Protein AF-C4GLJ8-F1 (afdb_monomer)

Solvent-accessible surface area (backbone atoms only — not comparable to full-atom values): 19198 Å² total; per-residue (Å²): 137,88,79,90,82,88,79,87,79,81,88,75,89,76,79,87,80,81,82,81,88,74,88,75,84,81,74,79,80,66,73,73,45,78,33,64,40,59,70,64,46,62,74,50,49,87,81,47,62,47,75,21,32,31,28,35,35,43,72,40,54,58,43,43,68,58,65,45,60,76,32,55,53,44,58,70,36,89,82,31,46,39,35,42,34,52,68,87,53,82,83,54,90,70,42,37,84,75,48,36,42,42,49,54,49,58,57,53,69,78,46,64,98,81,62,51,72,65,55,48,40,54,54,47,34,70,28,63,26,43,59,77,56,76,88,69,79,94,63,75,73,70,74,90,62,89,80,90,60,93,47,70,66,58,41,52,56,48,48,53,48,28,51,26,38,50,50,76,67,52,88,62,63,18,41,20,57,46,50,50,52,43,26,24,59,73,62,70,44,75,65,52,69,61,58,47,47,43,29,52,60,38,38,69,39,80,63,74,44,34,39,44,51,48,90,68,36,33,42,32,63,74,76,41,64,67,54,59,65,61,38,69,81,42,56,72,67,54,29,51,51,52,52,57,52,40,74,44,25,28,27,43,25,36,48,82,79,74,76,29,33,34,25,32,32,73,87,73,36,26,25,29,40,37,37,82,88,54,97,68,38,75,41,83,72,33,78,32,53,57,65,47,50,54,51,41,37,44,47,21,29,20,55,45,76,49,75,50,69,68,38,50,52,51,38,50,53,51,46,30,74,72,68,32,60,73,48,46,46,72,71,78,108

Mean predicted aligned error: 9.74 Å

pLDDT: mean 84.51, std 17.92, range [25.41, 98.0]

Structure (mmCIF, N/CA/C/O backbone):
data_AF-C4GLJ8-F1
#
_entry.id   AF-C4GLJ8-F1
#
loop_
_atom_site.group_PDB
_atom_site.id
_atom_site.type_symbol
_atom_site.label_atom_id
_atom_site.label_alt_id
_atom_site.label_comp_id
_atom_site.label_asym_id
_atom_site.label_entity_id
_atom_site.label_seq_id
_atom_site.pdbx_PDB_ins_code
_atom_site.Cartn_x
_atom_site.Cartn_y
_atom_site.Cartn_z
_atom_site.occupancy
_atom_site.B_iso_or_equiv
_atom_site.auth_seq_id
_atom_site.auth_comp_id
_atom_site.auth_asym_id
_atom_site.auth_atom_id
_atom_site.pdbx_PDB_model_num
ATOM 1 N N . MET A 1 1 ? 12.400 17.667 29.725 1.00 38.72 1 MET A N 1
ATOM 2 C CA . MET A 1 1 ? 13.511 16.751 30.096 1.00 38.72 1 MET A CA 1
ATOM 3 C C . MET A 1 1 ? 13.683 16.747 31.614 1.00 38.72 1 MET A C 1
ATOM 5 O O . MET A 1 1 ? 13.700 17.834 32.184 1.00 38.72 1 MET A O 1
ATOM 9 N N . PRO A 1 2 ? 13.726 15.569 32.271 1.00 33.22 2 PRO A N 1
ATOM 10 C CA . PRO A 1 2 ? 14.933 14.737 32.242 1.00 33.22 2 PRO A CA 1
ATOM 11 C C . PRO A 1 2 ? 14.714 13.237 31.941 1.00 33.22 2 PRO A C 1
ATOM 13 O O . PRO A 1 2 ? 13.816 12.599 32.475 1.00 33.22 2 PRO A O 1
ATOM 16 N N . ASN A 1 3 ? 15.622 12.722 31.105 1.00 25.41 3 ASN A N 1
ATOM 17 C CA . ASN A 1 3 ? 16.278 11.407 31.066 1.00 25.41 3 ASN A CA 1
ATOM 18 C C . ASN A 1 3 ? 15.516 10.111 31.408 1.00 25.41 3 ASN A C 1
ATOM 20 O O . ASN A 1 3 ? 15.379 9.713 32.564 1.00 25.41 3 ASN A O 1
ATOM 24 N N . LEU A 1 4 ? 15.257 9.356 30.335 1.00 31.92 4 LEU A N 1
ATOM 25 C CA . LEU A 1 4 ? 15.312 7.894 30.255 1.00 31.92 4 LEU A CA 1
ATOM 26 C C . LEU A 1 4 ? 16.648 7.339 30.779 1.00 31.92 4 LEU A C 1
ATOM 28 O O . LEU A 1 4 ? 17.704 7.824 30.383 1.00 31.92 4 LEU A O 1
ATOM 32 N N . LEU A 1 5 ? 16.594 6.264 31.576 1.00 28.92 5 LEU A N 1
ATOM 33 C CA . LEU A 1 5 ? 17.435 5.063 31.423 1.00 28.92 5 LEU A CA 1
ATOM 34 C C . LEU A 1 5 ? 17.101 4.014 32.497 1.00 28.92 5 LEU A C 1
ATOM 36 O O . LEU A 1 5 ? 17.251 4.251 33.692 1.00 28.92 5 LEU A O 1
ATOM 40 N N . GLY A 1 6 ? 16.764 2.804 32.042 1.00 27.12 6 GLY A N 1
ATOM 41 C CA . GLY A 1 6 ? 17.113 1.582 32.768 1.00 27.12 6 GLY A CA 1
ATOM 42 C C . GLY A 1 6 ? 15.965 0.761 33.352 1.00 27.12 6 GLY A C 1
ATOM 43 O O . GLY A 1 6 ? 15.847 0.649 34.568 1.00 27.12 6 GLY A O 1
ATOM 44 N N . LYS A 1 7 ? 15.224 0.034 32.508 1.00 29.28 7 LYS A N 1
ATOM 45 C CA . LYS A 1 7 ? 14.636 -1.253 32.917 1.00 29.28 7 LYS A CA 1
ATOM 46 C C . LYS A 1 7 ? 14.968 -2.335 31.892 1.00 29.28 7 LYS A C 1
ATOM 48 O O . LYS A 1 7 ? 14.392 -2.407 30.816 1.00 29.28 7 LYS A O 1
ATOM 53 N N . LYS A 1 8 ? 15.945 -3.168 32.258 1.00 26.98 8 LYS A N 1
ATOM 54 C CA . LYS A 1 8 ? 16.254 -4.446 31.611 1.00 26.98 8 LYS A CA 1
ATOM 55 C C . LYS A 1 8 ? 15.132 -5.432 31.942 1.00 26.98 8 LYS A C 1
ATOM 57 O O . LYS A 1 8 ? 15.006 -5.811 33.104 1.00 26.98 8 LYS A O 1
ATOM 62 N N . PHE A 1 9 ? 14.379 -5.888 30.947 1.00 27.47 9 PHE A N 1
ATOM 63 C CA . PHE A 1 9 ? 13.511 -7.057 31.093 1.00 27.47 9 PHE A CA 1
ATOM 64 C C . PHE A 1 9 ? 14.258 -8.317 30.640 1.00 27.47 9 PHE A C 1
ATOM 66 O O . PHE A 1 9 ? 14.887 -8.353 29.585 1.00 27.47 9 PHE A O 1
ATOM 73 N N . HIS A 1 10 ? 14.267 -9.324 31.513 1.00 26.50 10 HIS A N 1
ATOM 74 C CA . HIS A 1 10 ? 14.877 -10.632 31.293 1.00 26.50 10 HIS A CA 1
ATOM 75 C C . HIS A 1 10 ? 14.038 -11.453 30.306 1.00 26.50 10 HIS A C 1
ATOM 77 O O . HIS A 1 10 ? 12.870 -11.724 30.575 1.00 26.50 10 HIS A O 1
ATOM 83 N N . LEU A 1 11 ? 14.653 -11.912 29.211 1.00 26.61 11 LEU A N 1
ATOM 84 C CA . LEU A 1 11 ? 14.091 -12.956 28.353 1.00 26.61 11 LEU A CA 1
ATOM 85 C C . LEU A 1 11 ? 14.106 -14.301 29.096 1.00 26.61 11 LEU A C 1
ATOM 87 O O . LEU A 1 11 ? 15.131 -14.979 29.179 1.00 26.61 11 LEU A O 1
ATOM 91 N N . GLY A 1 12 ? 12.950 -14.681 29.637 1.00 26.39 12 GLY A N 1
ATOM 92 C CA . GLY A 1 12 ? 12.662 -16.041 30.074 1.00 26.39 12 GLY A CA 1
ATOM 93 C C . GLY A 1 12 ? 12.299 -16.919 28.876 1.00 26.39 12 GLY A C 1
ATOM 94 O O . GLY A 1 12 ? 11.355 -16.639 28.149 1.00 26.39 12 GLY A O 1
ATOM 95 N N . SER A 1 13 ? 13.069 -17.987 28.680 1.00 28.97 13 SER A N 1
ATOM 96 C CA . SER A 1 13 ? 12.888 -19.032 27.667 1.00 28.97 13 SER A CA 1
ATOM 97 C C . SER A 1 13 ? 11.498 -19.691 27.741 1.00 28.97 13 SER A C 1
ATOM 99 O O . SER A 1 13 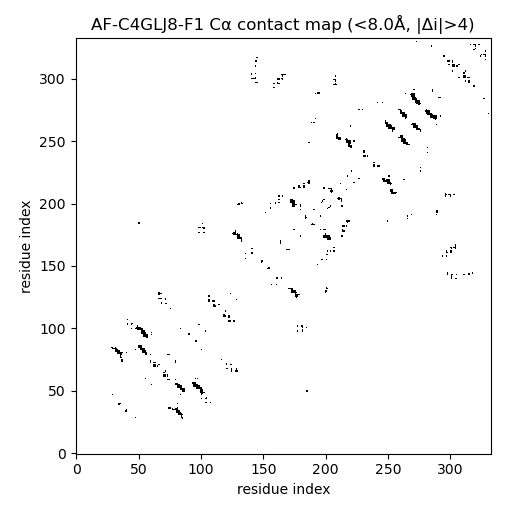? 11.269 -20.552 28.594 1.00 28.97 13 SER A O 1
ATOM 101 N N . LEU A 1 14 ? 10.611 -19.378 26.794 1.00 28.08 14 LEU A N 1
ATOM 102 C CA . LEU A 1 14 ? 9.397 -20.150 26.515 1.00 28.08 14 LEU A CA 1
ATOM 103 C C . LEU A 1 14 ? 9.670 -21.143 25.375 1.00 28.08 14 LEU A C 1
ATOM 105 O O . LEU A 1 14 ? 10.064 -20.773 24.271 1.00 28.08 14 LEU A O 1
ATOM 109 N N . LYS A 1 15 ? 9.508 -22.434 25.681 1.00 28.88 15 LYS A N 1
ATOM 110 C CA . LYS A 1 15 ? 9.601 -23.545 24.722 1.00 28.88 15 LYS A CA 1
ATOM 111 C C . LYS A 1 15 ? 8.468 -23.442 23.686 1.00 28.88 15 LYS A C 1
ATOM 113 O O . LYS A 1 15 ? 7.349 -23.128 24.084 1.00 28.88 15 LYS A O 1
ATOM 118 N N . PRO A 1 16 ? 8.697 -23.787 22.408 1.00 29.28 16 PRO A N 1
ATOM 119 C CA . PRO A 1 16 ? 7.632 -23.779 21.414 1.00 29.28 16 PRO A CA 1
ATOM 120 C C . PRO A 1 16 ? 6.664 -24.948 21.648 1.00 29.28 16 PRO A C 1
ATOM 122 O O . PRO A 1 16 ? 7.062 -26.116 21.653 1.00 29.28 16 PRO A O 1
ATOM 125 N N . ALA A 1 17 ? 5.389 -24.618 21.850 1.00 27.88 17 ALA A N 1
ATOM 126 C CA . ALA A 1 17 ? 4.283 -25.563 21.825 1.00 27.88 17 ALA A CA 1
ATOM 127 C C . ALA A 1 17 ? 3.978 -25.950 20.369 1.00 27.88 17 ALA A C 1
ATOM 129 O O . ALA A 1 17 ? 3.850 -25.099 19.493 1.00 27.88 17 ALA A O 1
ATOM 130 N N . ILE A 1 18 ? 3.895 -27.253 20.112 1.00 30.84 18 ILE A N 1
ATOM 131 C CA . ILE A 1 18 ? 3.553 -27.836 18.811 1.00 30.84 18 ILE A CA 1
ATOM 132 C C . ILE A 1 18 ? 2.039 -27.665 18.598 1.00 30.84 18 ILE A C 1
ATOM 134 O O . ILE A 1 18 ? 1.283 -28.179 19.428 1.00 30.84 18 ILE A O 1
ATOM 138 N N . PRO A 1 19 ? 1.553 -27.025 17.516 1.00 32.34 19 PRO A N 1
ATOM 139 C CA . PRO A 1 19 ? 0.126 -27.003 17.242 1.00 32.34 19 PRO A CA 1
ATOM 140 C C . PRO A 1 19 ? -0.325 -28.336 16.641 1.00 32.34 19 PRO A C 1
ATOM 142 O O . PRO A 1 19 ? 0.238 -28.849 15.670 1.00 32.34 19 PRO A O 1
ATOM 145 N N . PHE A 1 20 ? -1.371 -28.888 17.250 1.00 27.69 20 PHE A N 1
ATOM 146 C CA . PHE A 1 20 ? -2.118 -30.045 16.785 1.00 27.69 20 PHE A CA 1
ATOM 147 C C . PHE A 1 20 ? -2.712 -29.802 15.388 1.00 27.69 20 PHE A C 1
ATOM 149 O O . PHE A 1 20 ? -3.351 -28.790 15.116 1.00 27.69 20 PHE A O 1
ATOM 156 N N . SER A 1 21 ? -2.517 -30.786 14.510 1.00 34.06 21 SER A N 1
ATOM 157 C CA . SER A 1 21 ? -3.052 -30.857 13.150 1.00 34.06 21 SER A CA 1
ATOM 158 C C . SER A 1 21 ? -4.579 -31.024 13.156 1.00 34.06 21 SER A C 1
ATOM 160 O O . SER A 1 21 ? -5.080 -32.146 13.253 1.00 34.06 21 SER A O 1
ATOM 162 N N . GLY A 1 22 ? -5.318 -29.926 12.992 1.00 28.38 22 GLY A N 1
ATOM 163 C CA . GLY A 1 22 ? -6.726 -29.944 12.591 1.00 28.38 22 GLY A CA 1
ATOM 164 C C . GLY A 1 22 ? -6.867 -30.075 11.070 1.00 28.38 22 GLY A C 1
ATOM 165 O O . GLY A 1 22 ? -6.323 -29.273 10.314 1.00 28.38 22 GLY A O 1
ATOM 166 N N . CYS A 1 23 ? -7.578 -31.109 10.618 1.00 30.94 23 CYS A N 1
ATOM 167 C CA . CYS A 1 23 ? -7.850 -31.412 9.212 1.00 30.94 23 CYS A CA 1
ATOM 168 C C . CYS A 1 23 ? -8.458 -30.220 8.447 1.00 30.94 23 CYS A C 1
ATOM 170 O O . CYS A 1 23 ? -9.609 -29.857 8.680 1.00 30.94 23 CYS A O 1
ATOM 172 N N . ARG A 1 24 ? -7.722 -29.674 7.467 1.00 33.06 24 ARG A N 1
ATOM 173 C CA . ARG A 1 24 ? -8.277 -28.805 6.413 1.00 33.06 24 ARG A CA 1
ATOM 174 C C . ARG A 1 24 ? -8.830 -29.657 5.254 1.00 33.06 24 ARG A C 1
ATOM 176 O O . ARG A 1 24 ? -8.195 -30.649 4.885 1.00 33.06 24 ARG A O 1
ATOM 183 N N . PRO A 1 25 ? -9.973 -29.295 4.646 1.00 37.59 25 PRO A N 1
ATOM 184 C CA . PRO A 1 25 ? -10.539 -30.037 3.526 1.00 37.59 25 PRO A CA 1
ATOM 185 C C . PRO A 1 25 ? -9.722 -29.824 2.240 1.00 37.59 25 PRO A C 1
ATOM 187 O O . PRO A 1 25 ? -9.508 -28.698 1.811 1.00 37.59 25 PRO A O 1
ATOM 190 N N . ASN A 1 26 ? -9.266 -30.934 1.644 1.00 36.56 26 ASN A N 1
ATOM 191 C CA . ASN A 1 26 ? -8.776 -31.115 0.267 1.00 36.56 26 ASN A CA 1
ATOM 192 C C . ASN A 1 26 ? -8.195 -29.881 -0.462 1.00 36.56 26 ASN A C 1
ATOM 194 O O . ASN A 1 26 ? -8.737 -29.424 -1.469 1.00 36.56 26 ASN A O 1
ATOM 198 N N . LEU A 1 27 ? -7.003 -29.440 -0.047 1.00 42.72 27 LEU A N 1
ATOM 199 C CA . LEU A 1 27 ? -6.082 -28.737 -0.944 1.00 42.72 27 LEU A CA 1
ATOM 200 C C . LEU A 1 27 ? -5.691 -29.701 -2.071 1.00 42.72 27 LEU A C 1
ATOM 202 O O . LEU A 1 27 ? -5.068 -30.741 -1.828 1.00 42.72 27 LEU A O 1
ATOM 206 N N . ARG A 1 28 ? -6.040 -29.371 -3.320 1.00 46.50 28 ARG A N 1
ATOM 207 C CA . ARG A 1 28 ? -5.382 -29.977 -4.483 1.00 46.50 28 ARG A CA 1
ATOM 208 C C . ARG A 1 28 ? -3.884 -29.732 -4.306 1.00 46.50 28 ARG A C 1
ATOM 210 O O . ARG A 1 28 ? -3.427 -28.608 -4.464 1.00 46.50 28 ARG A O 1
ATOM 217 N N . LYS A 1 29 ? -3.121 -30.771 -3.950 1.00 49.25 29 LYS A N 1
ATOM 218 C CA . LYS A 1 29 ? -1.656 -30.722 -3.947 1.00 49.25 29 LYS A CA 1
ATOM 219 C C . LYS A 1 29 ? -1.200 -30.504 -5.387 1.00 49.25 29 LYS A C 1
ATOM 221 O O . LYS A 1 29 ? -1.010 -31.468 -6.126 1.00 49.25 29 LYS A O 1
ATOM 226 N N . THR A 1 30 ? -1.057 -29.251 -5.802 1.00 55.47 30 THR A N 1
ATOM 227 C CA . THR A 1 30 ? -0.370 -28.917 -7.046 1.00 55.47 30 THR A CA 1
ATOM 228 C C . THR A 1 30 ? 1.064 -29.401 -6.880 1.00 55.47 30 THR A C 1
ATOM 230 O O . THR A 1 30 ? 1.810 -28.905 -6.036 1.00 55.47 30 THR A O 1
ATOM 233 N N . ALA A 1 31 ? 1.422 -30.462 -7.604 1.00 68.62 31 ALA A N 1
ATOM 234 C CA . ALA A 1 31 ? 2.760 -31.025 -7.539 1.00 68.62 31 ALA A CA 1
ATOM 235 C C . ALA A 1 31 ? 3.774 -29.953 -7.955 1.00 68.62 31 ALA A C 1
ATOM 237 O O . ALA A 1 31 ? 3.602 -29.299 -8.982 1.00 68.62 31 ALA A O 1
ATOM 238 N N . MET A 1 32 ? 4.827 -29.792 -7.157 1.00 83.31 32 MET A N 1
ATOM 239 C CA . MET A 1 32 ? 5.941 -28.903 -7.469 1.00 83.31 32 MET A CA 1
ATOM 240 C C . MET A 1 32 ? 6.532 -29.278 -8.835 1.00 83.31 32 MET A C 1
ATOM 242 O O . MET A 1 32 ? 6.909 -30.434 -9.048 1.00 83.31 32 MET A O 1
ATOM 246 N N . LYS A 1 33 ? 6.639 -28.308 -9.747 1.00 91.38 33 LYS A N 1
ATOM 247 C CA . LYS A 1 33 ? 7.231 -28.507 -11.080 1.00 91.38 33 LYS A CA 1
ATOM 248 C C . LYS A 1 33 ? 8.453 -27.604 -11.262 1.00 91.38 33 LYS A C 1
ATOM 250 O O . LYS A 1 33 ? 8.496 -26.489 -10.745 1.00 91.38 33 LYS A O 1
ATOM 255 N N . THR A 1 34 ? 9.447 -28.084 -12.009 1.00 93.50 34 THR A N 1
ATOM 256 C CA . THR A 1 34 ? 10.700 -27.360 -12.277 1.00 93.50 34 THR A CA 1
ATOM 257 C C . THR A 1 34 ? 10.882 -27.119 -13.769 1.00 93.50 34 THR A C 1
ATOM 259 O O . THR A 1 34 ? 10.698 -28.027 -14.578 1.00 93.50 34 THR A O 1
ATOM 262 N N . TYR A 1 35 ? 11.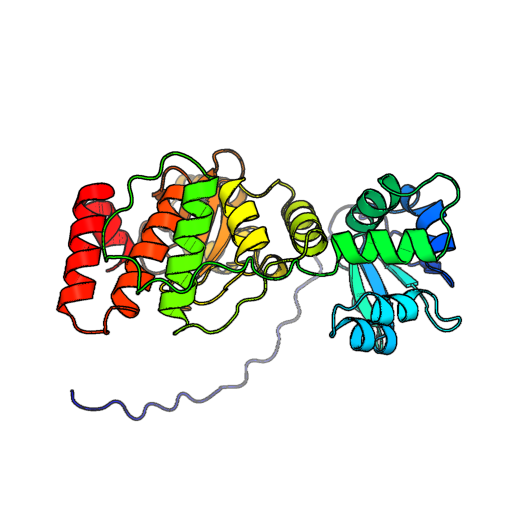322 -25.913 -14.125 1.00 94.81 35 TYR A N 1
ATOM 263 C CA . TYR A 1 35 ? 11.495 -25.463 -15.503 1.00 94.81 35 TYR A CA 1
ATOM 264 C C . TYR A 1 35 ? 12.910 -24.953 -15.739 1.00 94.81 35 TYR A C 1
ATOM 266 O O . TYR A 1 35 ? 13.504 -24.288 -14.891 1.00 94.81 35 TYR A O 1
ATOM 274 N N . ARG A 1 36 ? 13.467 -25.280 -16.909 1.00 91.12 36 ARG A N 1
ATOM 275 C CA . ARG A 1 36 ? 14.853 -24.937 -17.269 1.00 91.12 36 ARG A CA 1
ATOM 276 C C . ARG A 1 36 ? 15.007 -23.578 -17.947 1.00 91.12 36 ARG A C 1
ATOM 278 O O . ARG A 1 36 ? 16.132 -23.122 -18.093 1.00 91.12 36 ARG A O 1
ATOM 285 N N . GLN A 1 37 ? 13.909 -22.983 -18.404 1.00 91.00 37 GLN A N 1
ATOM 286 C CA . GLN A 1 37 ? 13.889 -21.712 -19.124 1.00 91.00 37 GLN A CA 1
ATOM 287 C C . GLN A 1 37 ? 12.609 -20.954 -18.781 1.00 91.00 37 GLN A C 1
ATOM 289 O O . GLN A 1 37 ? 11.548 -21.573 -18.648 1.00 91.00 37 GLN A O 1
ATOM 294 N N . LEU A 1 38 ? 12.704 -19.624 -18.708 1.00 91.75 38 LEU A N 1
ATOM 295 C CA . LEU A 1 38 ? 11.549 -18.761 -18.470 1.00 91.75 38 LEU A CA 1
ATOM 296 C C . LEU A 1 38 ? 10.496 -18.916 -19.571 1.00 91.75 38 LEU A C 1
ATOM 298 O O . LEU A 1 38 ? 9.312 -18.994 -19.279 1.00 91.75 38 LEU A O 1
ATOM 302 N N . THR A 1 39 ? 10.920 -19.033 -20.830 1.00 91.25 39 THR A N 1
ATOM 303 C CA . THR A 1 39 ? 10.020 -19.199 -21.983 1.00 91.25 39 THR A CA 1
ATOM 304 C C . THR A 1 39 ? 9.223 -20.502 -21.927 1.00 91.25 39 THR A C 1
ATOM 306 O O . THR A 1 39 ? 8.037 -20.511 -22.252 1.00 91.25 39 THR A O 1
ATOM 309 N N . VAL A 1 40 ? 9.846 -21.590 -21.462 1.00 92.06 40 VAL A N 1
ATOM 310 C CA . VAL A 1 40 ? 9.177 -22.884 -21.265 1.00 92.06 40 VAL A CA 1
ATOM 311 C C . VAL A 1 40 ? 8.148 -22.788 -20.142 1.00 92.06 40 VAL A C 1
ATOM 313 O O . VAL A 1 40 ? 7.022 -23.237 -20.323 1.00 92.06 40 VAL A O 1
ATOM 316 N N . LEU A 1 41 ? 8.504 -22.169 -19.009 1.00 94.69 41 LEU A N 1
ATOM 317 C CA . LEU A 1 41 ? 7.546 -21.891 -17.935 1.00 94.69 41 LEU A CA 1
ATOM 318 C C . LEU A 1 41 ? 6.391 -21.011 -18.443 1.00 94.69 41 LEU A C 1
ATOM 320 O O . LEU A 1 41 ? 5.229 -21.321 -18.205 1.00 94.69 41 LEU A O 1
ATOM 324 N N . ALA A 1 42 ? 6.694 -19.951 -19.189 1.00 92.69 42 ALA A N 1
ATOM 325 C CA . ALA A 1 42 ? 5.704 -19.009 -19.696 1.00 92.69 42 ALA A CA 1
ATOM 326 C C . ALA A 1 42 ? 4.662 -19.659 -20.622 1.00 92.69 42 ALA A C 1
ATOM 328 O O . ALA A 1 42 ? 3.500 -19.255 -20.617 1.00 92.69 42 ALA A O 1
ATOM 329 N N . ALA A 1 43 ? 5.053 -20.670 -21.404 1.00 91.31 43 ALA A N 1
ATOM 330 C CA . ALA A 1 43 ? 4.163 -21.368 -22.335 1.00 91.31 43 ALA A CA 1
ATOM 331 C C . ALA A 1 43 ? 3.063 -22.192 -21.640 1.00 91.31 43 ALA A C 1
ATOM 333 O O . ALA A 1 43 ? 2.016 -22.452 -22.230 1.00 91.31 43 ALA A O 1
ATOM 334 N N . ILE A 1 44 ? 3.281 -22.581 -20.385 1.00 94.00 44 ILE A N 1
ATOM 335 C CA . ILE A 1 44 ? 2.407 -23.499 -19.643 1.00 94.00 44 ILE A CA 1
ATOM 336 C C . ILE A 1 44 ? 1.882 -22.887 -18.334 1.00 94.00 44 ILE A C 1
ATOM 338 O O . ILE A 1 44 ? 1.422 -23.604 -17.450 1.00 94.00 44 ILE A O 1
ATOM 342 N N . LEU A 1 45 ? 1.935 -21.557 -18.184 1.00 92.88 45 LEU A N 1
ATOM 343 C CA . LEU A 1 45 ? 1.435 -20.875 -16.981 1.00 92.88 45 LEU A CA 1
ATOM 344 C C . LEU A 1 45 ? -0.041 -21.163 -16.701 1.00 92.88 45 LEU A C 1
ATOM 346 O O . LEU A 1 45 ? -0.451 -21.142 -15.549 1.00 92.88 45 LEU A O 1
ATOM 350 N N . HIS A 1 46 ? -0.834 -21.423 -17.740 1.00 91.81 46 HIS A N 1
ATOM 351 C CA . HIS A 1 46 ? -2.256 -21.751 -17.627 1.00 91.81 46 HIS A CA 1
ATOM 352 C C . HIS A 1 46 ? -2.517 -23.108 -16.946 1.00 91.81 46 HIS A C 1
ATOM 354 O O . HIS A 1 46 ? -3.638 -23.368 -16.522 1.00 91.81 46 HIS A O 1
ATOM 360 N N . GLU A 1 47 ? -1.503 -23.974 -16.827 1.00 93.50 47 GLU A N 1
ATOM 361 C CA . GLU A 1 47 ? -1.605 -25.243 -16.094 1.00 93.50 47 GLU A CA 1
ATOM 362 C C . GLU A 1 47 ? -1.456 -25.078 -14.573 1.00 93.50 47 GLU A C 1
ATOM 364 O O . GLU A 1 47 ? -1.639 -26.047 -13.832 1.00 93.50 47 GLU A O 1
ATOM 369 N N . HIS A 1 48 ? -1.077 -23.886 -14.105 1.00 93.25 48 HIS A N 1
ATOM 370 C CA . HIS A 1 48 ? -0.808 -23.607 -12.698 1.00 93.25 48 HIS A CA 1
ATOM 371 C C . HIS A 1 48 ? -1.857 -22.663 -12.103 1.00 93.25 48 HIS A C 1
ATOM 373 O O . HIS A 1 48 ? -2.300 -21.738 -12.788 1.00 93.25 48 HIS A O 1
ATOM 379 N N . PRO A 1 49 ? -2.238 -22.851 -10.825 1.00 91.75 49 PRO A N 1
ATOM 380 C CA . PRO A 1 49 ? -3.036 -21.869 -10.096 1.00 91.75 49 PRO A CA 1
ATOM 381 C C . PRO A 1 49 ? -2.356 -20.495 -10.085 1.00 91.75 49 PRO A C 1
ATOM 383 O O . PRO A 1 49 ? -1.139 -20.409 -9.919 1.00 91.75 49 PRO A O 1
ATOM 386 N N . ALA A 1 50 ? -3.131 -19.421 -10.253 1.00 88.75 50 ALA A N 1
ATOM 387 C CA . ALA A 1 50 ? -2.587 -18.066 -10.350 1.00 88.75 50 ALA A CA 1
ATOM 388 C C . ALA A 1 50 ? -1.843 -17.637 -9.072 1.00 88.75 50 ALA A C 1
ATOM 390 O O . ALA A 1 50 ? -0.837 -16.935 -9.155 1.00 88.75 50 ALA A O 1
ATOM 391 N N . ASP A 1 51 ? -2.317 -18.086 -7.911 1.00 86.94 51 ASP A N 1
ATOM 392 C CA . ASP A 1 51 ? -1.760 -17.861 -6.573 1.00 86.94 51 ASP A CA 1
ATOM 393 C C . ASP A 1 51 ? -0.506 -18.700 -6.268 1.00 86.94 51 ASP A C 1
ATOM 395 O O . ASP A 1 51 ? 0.126 -18.512 -5.233 1.00 86.94 51 ASP A O 1
ATOM 399 N N . SER A 1 52 ? -0.101 -19.609 -7.162 1.00 91.38 52 SER A N 1
ATOM 400 C CA . SER A 1 52 ? 1.171 -20.322 -7.010 1.00 91.38 52 SER A CA 1
ATOM 401 C C . SER A 1 52 ? 2.355 -19.363 -7.127 1.00 91.38 52 SER A C 1
ATOM 403 O O . SER A 1 52 ? 2.338 -18.416 -7.915 1.00 91.38 52 SER A O 1
ATOM 405 N N . VAL A 1 53 ? 3.418 -19.642 -6.376 1.00 91.88 53 VAL A N 1
ATOM 406 C CA . VAL A 1 53 ? 4.643 -18.839 -6.362 1.00 91.88 53 VAL A CA 1
ATOM 407 C C . VAL A 1 53 ? 5.689 -19.422 -7.306 1.00 91.88 53 VAL A C 1
ATOM 409 O O . VAL A 1 53 ? 5.879 -20.640 -7.393 1.00 91.88 53 VAL A O 1
ATOM 412 N N . ILE A 1 54 ? 6.389 -18.536 -8.009 1.00 94.50 54 ILE A N 1
ATOM 413 C CA . ILE A 1 54 ? 7.543 -18.853 -8.843 1.00 94.50 54 ILE A CA 1
ATOM 414 C C . ILE A 1 54 ? 8.796 -18.544 -8.033 1.00 94.50 54 ILE A C 1
ATOM 416 O O . ILE A 1 54 ? 9.028 -17.403 -7.632 1.00 94.50 54 ILE A O 1
ATOM 420 N N . LEU A 1 55 ? 9.625 -19.560 -7.821 1.00 94.69 55 LEU A N 1
ATOM 421 C CA . LEU A 1 55 ? 10.927 -19.411 -7.195 1.00 94.69 55 LEU A CA 1
ATOM 422 C C . LEU A 1 55 ? 12.033 -19.356 -8.249 1.00 94.69 55 LEU A C 1
ATOM 424 O O . LEU A 1 55 ? 12.024 -20.137 -9.206 1.00 94.69 55 LEU A O 1
ATOM 428 N N . ILE A 1 56 ? 13.020 -18.492 -8.022 1.00 94.31 56 ILE A N 1
ATOM 429 C CA . ILE A 1 56 ? 14.256 -18.385 -8.808 1.00 94.31 56 ILE A CA 1
ATOM 430 C C . ILE A 1 56 ? 15.477 -18.691 -7.928 1.00 94.31 56 ILE A C 1
ATOM 432 O O . ILE A 1 56 ? 15.386 -18.565 -6.704 1.00 94.31 56 ILE A O 1
ATOM 436 N N . PRO A 1 57 ? 16.629 -19.082 -8.501 1.00 92.25 57 PRO A N 1
ATOM 437 C CA . PRO A 1 57 ? 17.834 -19.340 -7.719 1.00 92.25 57 PRO A CA 1
ATOM 438 C C . PRO A 1 57 ? 18.319 -18.067 -7.011 1.00 92.25 57 PRO A C 1
ATOM 440 O O . PRO A 1 57 ? 18.237 -16.982 -7.587 1.00 92.25 57 PRO A O 1
ATOM 443 N N . GLU A 1 58 ? 18.895 -18.195 -5.811 1.00 90.25 58 GLU A N 1
ATOM 444 C CA . GLU A 1 58 ? 19.432 -17.063 -5.028 1.00 90.25 58 GLU A CA 1
ATOM 445 C C . GLU A 1 58 ? 20.419 -16.216 -5.847 1.00 90.25 58 GLU A C 1
ATOM 447 O O . GLU A 1 58 ? 20.442 -14.997 -5.733 1.00 90.25 58 GLU A O 1
ATOM 452 N N . THR A 1 59 ? 21.207 -16.847 -6.721 1.00 88.75 59 THR A N 1
ATOM 453 C CA . THR A 1 59 ? 22.160 -16.160 -7.604 1.00 88.75 59 THR A CA 1
ATOM 454 C C . THR A 1 59 ? 21.475 -15.268 -8.637 1.00 88.75 59 THR A C 1
ATOM 456 O O . THR A 1 59 ? 21.954 -14.168 -8.902 1.00 88.75 59 THR A O 1
ATOM 459 N N . ALA A 1 60 ? 20.343 -15.707 -9.195 1.00 88.62 60 ALA A N 1
ATOM 460 C CA . ALA A 1 60 ? 19.532 -14.878 -10.079 1.00 88.62 60 ALA A CA 1
ATOM 461 C C . ALA A 1 60 ? 18.846 -13.764 -9.280 1.00 88.62 60 ALA A C 1
ATOM 463 O O . ALA A 1 60 ? 18.909 -12.608 -9.679 1.00 88.62 60 ALA A O 1
ATOM 464 N N . ALA A 1 61 ? 18.273 -14.084 -8.115 1.00 86.88 61 ALA A N 1
ATOM 465 C CA . ALA A 1 61 ? 17.648 -13.095 -7.237 1.00 86.88 61 ALA A CA 1
ATOM 466 C C . ALA A 1 61 ? 18.630 -11.994 -6.799 1.00 86.88 61 ALA A C 1
ATOM 468 O O . ALA A 1 61 ? 18.281 -10.818 -6.793 1.00 86.88 61 ALA A O 1
ATOM 469 N N . ALA A 1 62 ? 19.876 -12.354 -6.480 1.00 85.25 62 ALA A N 1
ATOM 470 C CA . ALA A 1 62 ? 20.924 -11.403 -6.128 1.00 85.25 62 ALA A CA 1
ATOM 471 C C . ALA A 1 62 ? 21.269 -10.466 -7.294 1.00 85.25 62 ALA A C 1
ATOM 473 O O . ALA A 1 62 ? 21.447 -9.271 -7.072 1.00 85.25 62 ALA A O 1
ATOM 474 N N . ALA A 1 63 ? 21.315 -10.986 -8.526 1.00 84.12 63 ALA A N 1
ATOM 475 C CA . ALA A 1 63 ? 21.528 -10.167 -9.715 1.00 84.12 63 ALA A CA 1
ATOM 476 C C . ALA A 1 63 ? 20.371 -9.186 -9.952 1.00 84.12 63 ALA A C 1
ATOM 478 O O . ALA A 1 63 ? 20.622 -8.061 -10.358 1.00 84.12 63 ALA A O 1
ATOM 479 N N . LEU A 1 64 ? 19.129 -9.578 -9.649 1.00 82.62 64 LEU A N 1
ATOM 480 C CA . LEU A 1 64 ? 17.945 -8.724 -9.798 1.00 82.62 64 LEU A CA 1
ATOM 481 C C . LEU A 1 64 ? 17.839 -7.593 -8.764 1.00 82.62 64 LEU A C 1
ATOM 483 O O . LEU A 1 64 ? 17.037 -6.686 -8.968 1.00 82.62 64 LEU A O 1
ATOM 487 N N . ARG A 1 65 ? 18.612 -7.627 -7.665 1.00 70.06 65 ARG A N 1
ATOM 488 C CA . ARG A 1 65 ? 18.588 -6.563 -6.641 1.00 70.06 65 ARG A CA 1
ATOM 489 C C . ARG A 1 65 ? 18.897 -5.183 -7.229 1.00 70.06 65 ARG A C 1
ATOM 491 O O . ARG A 1 65 ? 18.135 -4.260 -6.967 1.00 70.06 65 ARG A O 1
ATOM 498 N N . PRO A 1 66 ? 19.949 -5.011 -8.047 1.00 61.84 66 PRO A N 1
ATOM 499 C CA . PRO A 1 66 ? 20.011 -3.863 -8.933 1.00 61.84 66 PRO A CA 1
ATOM 500 C C . PRO A 1 66 ? 18.964 -4.053 -10.044 1.00 61.84 66 PRO A C 1
ATOM 502 O O . PRO A 1 66 ? 19.107 -4.907 -10.916 1.00 61.84 66 PRO A O 1
ATOM 505 N N . GLN A 1 67 ? 17.892 -3.267 -10.029 1.00 71.69 67 GLN A N 1
ATOM 506 C CA . GLN A 1 67 ? 16.814 -3.346 -11.018 1.00 71.69 67 GLN A CA 1
ATOM 507 C C . GLN A 1 67 ? 17.215 -2.649 -12.332 1.00 71.69 67 GLN A C 1
ATOM 509 O O . GLN A 1 67 ? 16.673 -1.617 -12.699 1.00 71.69 67 GLN A O 1
ATOM 514 N N . THR A 1 68 ? 18.203 -3.189 -13.054 1.00 83.38 68 THR A N 1
ATOM 515 C CA . THR A 1 68 ? 18.550 -2.724 -14.410 1.00 83.38 68 THR A CA 1
ATOM 516 C C . THR A 1 68 ? 18.153 -3.762 -15.451 1.00 83.38 68 THR A C 1
ATOM 518 O O . THR A 1 68 ? 18.134 -4.961 -15.169 1.00 83.38 68 THR A O 1
ATOM 521 N N . VAL A 1 69 ? 17.899 -3.324 -16.688 1.00 84.75 69 VAL A N 1
ATOM 522 C CA . VAL A 1 69 ? 17.549 -4.223 -17.805 1.00 84.75 69 VAL A CA 1
ATOM 523 C C . VAL A 1 69 ? 18.601 -5.322 -17.994 1.00 84.75 69 VAL A C 1
ATOM 525 O O . VAL A 1 69 ? 18.258 -6.482 -18.218 1.00 84.75 69 VAL A O 1
ATOM 528 N N . GLY A 1 70 ? 19.889 -4.984 -17.853 1.00 85.06 70 GLY A N 1
ATOM 529 C CA . GLY A 1 70 ? 20.990 -5.941 -17.994 1.00 85.06 70 GLY A CA 1
ATOM 530 C C . GLY A 1 70 ? 20.939 -7.068 -16.961 1.00 85.06 70 GLY A C 1
ATOM 531 O O . GLY A 1 70 ? 21.236 -8.218 -17.279 1.00 85.06 70 GLY A O 1
ATOM 532 N N . ASN A 1 71 ? 20.476 -6.769 -15.750 1.00 87.75 71 ASN A N 1
ATOM 533 C CA . ASN A 1 71 ? 20.396 -7.745 -14.668 1.00 87.75 71 ASN A CA 1
ATOM 534 C C . ASN A 1 71 ? 19.288 -8.781 -14.877 1.00 87.75 71 ASN A C 1
ATOM 536 O O . ASN A 1 71 ? 19.428 -9.935 -14.466 1.00 87.75 71 ASN A O 1
ATOM 540 N N . LEU A 1 72 ? 18.230 -8.418 -15.608 1.00 90.31 72 LEU A N 1
ATOM 541 C CA . LEU A 1 72 ? 17.159 -9.340 -15.992 1.00 90.31 72 LEU A CA 1
ATOM 542 C C . LEU A 1 72 ? 17.662 -10.480 -16.896 1.00 90.31 72 LEU A C 1
ATOM 544 O O . LEU A 1 72 ? 17.050 -11.548 -16.937 1.00 90.31 72 LEU A O 1
ATOM 548 N N . ALA A 1 73 ? 18.805 -10.314 -17.576 1.00 90.75 73 ALA A N 1
ATOM 549 C CA . ALA A 1 73 ? 19.406 -11.366 -18.398 1.00 90.75 73 ALA A CA 1
ATOM 550 C C . ALA A 1 73 ? 19.783 -12.621 -17.588 1.00 90.75 73 ALA A C 1
ATOM 552 O O . ALA A 1 73 ? 19.811 -13.720 -18.147 1.00 90.75 73 ALA A O 1
ATOM 553 N N . ALA A 1 74 ? 19.990 -12.496 -16.269 1.00 90.88 74 ALA A N 1
ATOM 554 C CA . ALA A 1 74 ? 20.238 -13.631 -15.379 1.00 90.88 74 ALA A CA 1
ATOM 555 C C . ALA A 1 74 ? 19.093 -14.665 -15.395 1.00 90.88 74 ALA A C 1
ATOM 557 O O . ALA A 1 74 ? 19.340 -15.858 -15.216 1.00 90.88 74 ALA A O 1
ATOM 558 N N . LEU A 1 75 ? 17.857 -14.240 -15.687 1.00 91.62 75 LEU A N 1
ATOM 559 C CA . LEU A 1 75 ? 16.685 -15.116 -15.820 1.00 91.62 75 LEU A CA 1
ATOM 560 C C . LEU A 1 75 ? 16.749 -16.032 -17.055 1.00 91.62 75 LEU A C 1
ATOM 562 O O . LEU A 1 75 ? 16.057 -17.049 -17.115 1.00 91.62 75 LEU A O 1
ATOM 566 N N . PHE A 1 76 ? 17.590 -15.696 -18.034 1.00 92.12 76 PHE A N 1
ATOM 567 C CA . PHE A 1 76 ? 17.783 -16.455 -19.273 1.00 92.12 76 PHE A CA 1
ATOM 568 C C . PHE A 1 76 ? 19.060 -17.300 -19.258 1.00 92.12 76 PHE A C 1
ATOM 570 O O . PHE A 1 76 ? 19.345 -18.004 -20.228 1.00 92.12 76 PHE A O 1
ATOM 577 N N . ALA A 1 77 ? 19.830 -17.261 -18.167 1.00 89.56 77 ALA A N 1
ATOM 578 C CA . ALA A 1 77 ? 21.042 -18.052 -18.044 1.00 89.56 77 ALA A CA 1
ATOM 579 C C . ALA A 1 77 ? 20.726 -19.561 -18.155 1.00 89.56 77 ALA A C 1
ATOM 581 O O . ALA A 1 77 ? 19.731 -20.024 -17.594 1.00 89.56 77 ALA A O 1
ATOM 582 N N . PRO A 1 78 ? 21.590 -20.385 -18.781 1.00 86.31 78 PRO A N 1
ATOM 583 C CA . PRO A 1 78 ? 21.381 -21.838 -18.874 1.00 86.31 78 PRO A CA 1
ATOM 584 C C . PRO A 1 78 ? 21.259 -22.546 -17.516 1.00 86.31 78 PRO A C 1
ATOM 586 O O . PRO A 1 78 ? 20.754 -23.671 -17.430 1.00 86.31 78 PRO A O 1
ATOM 589 N N . THR A 1 79 ? 21.744 -21.900 -16.455 1.00 84.56 79 THR A N 1
ATOM 590 C CA . THR A 1 79 ? 21.685 -22.338 -15.058 1.00 84.56 79 THR A CA 1
ATOM 591 C C . THR A 1 79 ? 20.423 -21.876 -14.330 1.00 84.56 79 THR A C 1
ATOM 593 O O . THR A 1 79 ? 20.130 -22.423 -13.268 1.00 84.56 79 THR A O 1
ATOM 596 N N . ALA A 1 80 ? 19.647 -20.938 -14.884 1.00 86.12 80 ALA A N 1
ATOM 597 C CA . ALA A 1 80 ? 18.394 -20.489 -14.290 1.00 86.12 80 ALA A CA 1
ATOM 598 C C . ALA A 1 80 ? 17.396 -21.656 -14.230 1.00 86.12 80 ALA A C 1
ATOM 600 O O . ALA A 1 80 ? 17.114 -22.333 -15.225 1.00 86.12 80 ALA A O 1
ATOM 601 N N . ARG A 1 81 ? 16.891 -21.945 -13.033 1.00 92.62 81 ARG A N 1
ATOM 602 C CA . ARG A 1 81 ? 15.870 -22.967 -12.796 1.00 92.62 81 ARG A CA 1
ATOM 603 C C . ARG A 1 81 ? 14.713 -22.312 -12.078 1.00 92.62 81 ARG A C 1
ATOM 605 O O . ARG A 1 81 ? 14.918 -21.679 -11.054 1.00 92.62 81 ARG A O 1
ATOM 612 N N . PHE A 1 82 ? 13.519 -22.482 -12.618 1.00 95.75 82 PHE A N 1
ATOM 613 C CA . PHE A 1 82 ? 12.303 -21.942 -12.032 1.00 95.75 82 PHE A CA 1
ATOM 614 C C . PHE A 1 82 ? 11.551 -23.072 -11.355 1.00 95.75 82 PHE A C 1
ATOM 616 O O . PHE A 1 82 ? 11.409 -24.150 -11.938 1.00 95.75 82 PHE A O 1
ATOM 623 N N . ILE A 1 83 ? 11.071 -22.837 -10.143 1.00 95.38 83 ILE A N 1
ATOM 624 C CA . ILE A 1 83 ? 10.221 -23.786 -9.426 1.00 95.38 83 ILE A CA 1
ATOM 625 C C . ILE A 1 83 ? 8.855 -23.143 -9.267 1.00 95.38 83 ILE A C 1
ATOM 627 O O . ILE A 1 83 ? 8.774 -22.014 -8.804 1.00 95.38 83 ILE A O 1
ATOM 631 N N . VAL A 1 84 ? 7.799 -23.860 -9.634 1.00 95.62 84 VAL A N 1
ATOM 632 C CA . VAL A 1 84 ? 6.428 -23.450 -9.320 1.00 95.62 84 VAL A CA 1
ATOM 633 C C . VAL A 1 84 ? 5.912 -24.336 -8.199 1.00 95.62 84 VAL A C 1
ATOM 635 O O . VAL A 1 84 ? 5.981 -25.567 -8.303 1.00 95.62 84 VAL A O 1
ATOM 638 N N . GLN A 1 85 ? 5.429 -23.713 -7.129 1.00 94.44 85 GLN A N 1
ATOM 639 C CA . GLN A 1 85 ? 4.842 -24.392 -5.976 1.00 94.44 85 GLN A CA 1
ATOM 640 C C . GLN A 1 85 ? 3.670 -23.591 -5.399 1.00 94.44 85 GLN A C 1
ATOM 642 O O . GLN A 1 85 ? 3.499 -22.417 -5.717 1.00 94.44 85 GLN A O 1
ATOM 647 N N . ALA A 1 86 ? 2.864 -24.230 -4.551 1.00 90.50 86 ALA A N 1
ATOM 648 C CA . ALA A 1 86 ? 1.816 -23.542 -3.800 1.00 90.50 86 ALA A CA 1
ATOM 649 C C . ALA A 1 86 ? 2.420 -22.483 -2.856 1.00 90.50 86 ALA A C 1
ATOM 651 O O . ALA A 1 86 ? 3.542 -22.660 -2.376 1.00 90.50 86 ALA A O 1
ATOM 652 N N . ALA A 1 87 ? 1.688 -21.396 -2.599 1.00 84.62 87 ALA A N 1
ATOM 653 C CA . ALA A 1 87 ? 2.153 -20.288 -1.758 1.00 84.62 87 ALA A CA 1
ATOM 654 C C . ALA A 1 87 ? 2.440 -20.701 -0.302 1.00 84.62 87 ALA A C 1
ATOM 656 O O . ALA A 1 87 ? 3.331 -20.145 0.329 1.00 84.62 87 ALA A O 1
ATOM 657 N N . ASP A 1 88 ? 1.733 -21.711 0.210 1.00 83.81 88 ASP A N 1
ATOM 658 C CA . ASP A 1 88 ? 1.903 -22.258 1.561 1.00 83.81 88 ASP A CA 1
ATOM 659 C C . ASP A 1 88 ? 3.031 -23.302 1.666 1.00 83.81 88 ASP A C 1
ATOM 661 O O . ASP A 1 88 ? 3.351 -23.784 2.757 1.00 83.81 88 ASP A O 1
ATOM 665 N N . ALA A 1 89 ? 3.652 -23.675 0.543 1.00 88.50 89 ALA A N 1
ATOM 666 C CA . ALA A 1 89 ? 4.733 -24.645 0.539 1.00 88.50 89 ALA A CA 1
ATOM 667 C C . ALA A 1 89 ? 6.036 -24.018 1.074 1.00 88.50 89 ALA A C 1
ATOM 669 O O . ALA A 1 89 ? 6.375 -22.887 0.718 1.00 88.50 89 ALA A O 1
ATOM 670 N N . PRO A 1 90 ? 6.835 -24.762 1.863 1.00 86.44 90 PRO A N 1
ATOM 671 C CA . PRO A 1 90 ? 8.082 -24.244 2.413 1.00 86.44 90 PRO A CA 1
ATOM 672 C C . PRO A 1 90 ? 9.051 -23.819 1.304 1.00 86.44 90 PRO A C 1
ATOM 674 O O . PRO A 1 90 ? 9.186 -24.492 0.273 1.00 86.44 90 PRO A O 1
ATOM 677 N N . LEU A 1 91 ? 9.759 -22.710 1.531 1.00 86.25 91 LEU A N 1
ATOM 678 C CA . LEU A 1 91 ? 10.781 -22.223 0.609 1.00 86.25 91 LEU A CA 1
ATOM 679 C C . LEU A 1 91 ? 11.922 -23.237 0.472 1.00 86.25 91 LEU A C 1
ATOM 681 O O . LEU A 1 91 ? 12.339 -23.901 1.424 1.00 86.25 91 LEU A O 1
ATOM 685 N N . ARG A 1 92 ? 12.445 -23.355 -0.749 1.00 88.25 92 ARG A N 1
ATOM 686 C CA . ARG A 1 92 ? 13.560 -24.250 -1.060 1.00 88.25 92 ARG A CA 1
ATOM 687 C C . ARG A 1 92 ? 14.888 -23.570 -0.751 1.00 88.25 92 ARG A C 1
ATOM 689 O O . ARG A 1 92 ? 15.109 -22.424 -1.127 1.00 88.25 92 ARG A O 1
ATOM 696 N N . LEU A 1 93 ? 15.801 -24.314 -0.127 1.00 90.56 93 LEU A N 1
ATOM 697 C CA . LEU A 1 93 ? 17.159 -23.838 0.125 1.00 90.56 93 LEU A CA 1
ATOM 698 C C . LEU A 1 93 ? 17.833 -23.415 -1.191 1.00 90.56 93 LEU A C 1
ATOM 700 O O . LEU A 1 93 ? 17.835 -24.175 -2.160 1.00 90.56 93 LEU A O 1
ATOM 704 N N . GLY A 1 94 ? 18.408 -22.212 -1.208 1.00 91.00 94 GLY A N 1
ATOM 705 C CA . GLY A 1 94 ? 19.068 -21.645 -2.388 1.00 91.00 94 GLY A CA 1
ATOM 706 C C . GLY A 1 94 ? 18.117 -21.057 -3.436 1.00 91.00 94 GLY A C 1
ATOM 707 O O . GLY A 1 94 ? 18.568 -20.751 -4.541 1.00 91.00 94 GLY A O 1
ATOM 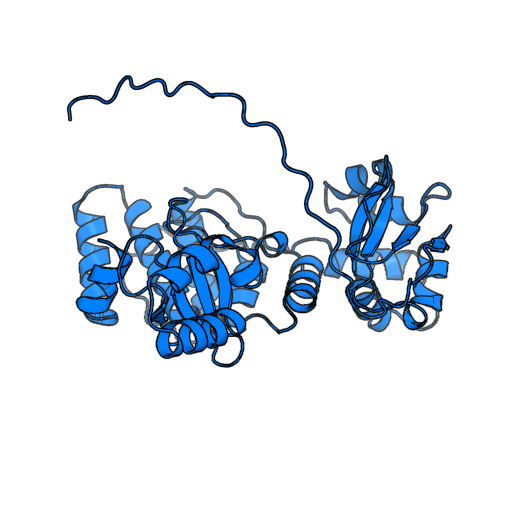708 N N . TYR A 1 95 ? 16.831 -20.903 -3.112 1.00 93.19 95 TYR A N 1
ATOM 709 C CA . TYR A 1 95 ? 15.836 -20.245 -3.954 1.00 93.19 95 TYR A CA 1
ATOM 710 C C . TYR A 1 95 ? 15.141 -19.107 -3.202 1.00 93.19 95 TYR A C 1
ATOM 712 O O . TYR A 1 95 ? 14.925 -19.181 -1.993 1.00 93.19 95 TYR A O 1
ATOM 720 N N . ARG A 1 96 ? 14.723 -18.087 -3.953 1.00 90.12 96 ARG A N 1
ATOM 721 C CA . ARG A 1 96 ? 13.860 -16.998 -3.485 1.00 90.12 96 ARG A CA 1
ATOM 722 C C . ARG A 1 96 ? 12.554 -17.001 -4.242 1.00 90.12 96 ARG A C 1
ATOM 724 O O . ARG A 1 96 ? 12.531 -17.306 -5.433 1.00 90.12 96 ARG A O 1
ATOM 731 N N . GLN A 1 97 ? 11.490 -16.616 -3.551 1.00 90.06 97 GLN A N 1
ATOM 732 C CA . GLN A 1 97 ? 10.258 -16.214 -4.209 1.00 90.06 97 GLN A CA 1
ATOM 733 C C . GLN A 1 97 ? 10.533 -15.000 -5.097 1.00 90.06 97 GLN A C 1
ATOM 735 O O . GLN A 1 97 ? 11.255 -14.089 -4.695 1.00 90.06 97 GLN A O 1
ATOM 740 N N . TRP A 1 98 ? 9.998 -15.036 -6.313 1.00 90.44 98 TRP A N 1
ATOM 741 C CA . TRP A 1 98 ? 10.165 -13.974 -7.296 1.00 90.44 98 TRP A CA 1
ATOM 742 C C . TRP A 1 98 ? 8.844 -13.293 -7.624 1.00 90.44 98 TRP A C 1
ATOM 744 O O . TRP A 1 98 ? 8.692 -12.120 -7.321 1.00 90.44 98 TRP A O 1
ATOM 754 N N . LEU A 1 99 ? 7.909 -14.029 -8.227 1.00 90.25 99 LEU A N 1
ATOM 755 C CA . LEU A 1 99 ? 6.599 -13.539 -8.660 1.00 90.25 99 LEU A CA 1
ATOM 756 C C . LEU A 1 99 ? 5.546 -14.612 -8.416 1.00 90.25 99 LEU A C 1
ATOM 758 O O . LEU A 1 99 ? 5.871 -15.801 -8.330 1.00 90.25 99 LEU A O 1
ATOM 762 N N . THR A 1 100 ? 4.277 -14.222 -8.396 1.00 90.62 100 THR A N 1
ATOM 763 C CA . THR A 1 100 ? 3.185 -15.187 -8.557 1.00 90.62 100 THR A CA 1
ATOM 764 C C . THR A 1 100 ? 3.055 -15.647 -10.016 1.00 90.62 100 THR A C 1
ATOM 766 O O . THR A 1 100 ? 3.481 -14.973 -10.962 1.00 90.62 100 THR A O 1
ATOM 769 N N . VAL A 1 101 ? 2.428 -16.806 -10.230 1.00 92.75 101 VAL A N 1
ATOM 770 C CA . VAL A 1 101 ? 2.047 -17.275 -11.572 1.00 92.75 101 VAL A CA 1
ATOM 771 C C . VAL A 1 101 ? 1.130 -16.259 -12.250 1.00 92.75 101 VAL A C 1
ATOM 773 O O . VAL A 1 101 ? 1.322 -15.964 -13.429 1.00 92.75 101 VAL A O 1
ATOM 776 N N . GLY A 1 102 ? 0.177 -15.687 -11.511 1.00 90.38 102 GLY A N 1
ATOM 777 C CA . GLY A 1 102 ? -0.740 -14.663 -12.007 1.00 90.38 102 GLY A CA 1
ATOM 778 C C . GLY A 1 102 ? -0.028 -13.396 -12.493 1.00 90.38 102 GLY A C 1
ATOM 779 O O . GLY A 1 102 ? -0.342 -12.906 -13.580 1.00 90.38 102 GLY A O 1
ATOM 780 N N . ALA A 1 103 ? 0.982 -12.902 -11.771 1.00 88.62 103 ALA A N 1
ATOM 781 C CA . ALA A 1 103 ? 1.786 -11.770 -12.239 1.00 88.62 103 ALA A CA 1
ATOM 782 C C . ALA A 1 103 ? 2.544 -12.088 -13.528 1.00 88.62 103 ALA A C 1
ATOM 784 O O . ALA A 1 103 ? 2.489 -11.312 -14.485 1.00 88.62 103 ALA A O 1
ATOM 785 N N . LEU A 1 104 ? 3.185 -13.258 -13.620 1.00 92.69 104 LEU A N 1
ATOM 786 C CA . LEU A 1 104 ? 3.879 -13.633 -14.853 1.00 92.69 104 LEU A CA 1
ATOM 787 C C . LEU A 1 104 ? 2.905 -13.859 -16.026 1.00 92.69 104 LEU A C 1
ATOM 789 O O . LEU A 1 104 ? 3.252 -13.557 -17.169 1.00 92.69 104 LEU A O 1
ATOM 793 N N . GLN A 1 105 ? 1.677 -14.328 -15.769 1.00 92.56 105 GLN A N 1
ATOM 794 C CA . GLN A 1 105 ? 0.616 -14.410 -16.782 1.00 92.56 105 GLN A CA 1
ATOM 795 C C . GLN A 1 105 ? 0.252 -13.018 -17.321 1.00 92.56 105 GLN A C 1
ATOM 797 O O . GLN A 1 105 ? 0.193 -12.849 -18.540 1.00 92.56 105 GLN A O 1
ATOM 802 N N . ARG A 1 106 ? 0.074 -12.013 -16.450 1.00 89.69 106 ARG A N 1
ATOM 803 C CA . ARG A 1 106 ? -0.190 -10.617 -16.854 1.00 89.69 106 ARG A CA 1
ATOM 804 C C . ARG A 1 106 ? 0.951 -10.035 -17.689 1.00 89.69 106 ARG A C 1
ATOM 806 O O . ARG A 1 106 ? 0.702 -9.431 -18.729 1.00 89.69 106 ARG A O 1
ATOM 813 N N . ILE A 1 107 ? 2.202 -10.274 -17.293 1.00 91.81 107 ILE A N 1
ATOM 814 C CA . ILE A 1 107 ? 3.384 -9.867 -18.074 1.00 91.81 107 ILE A CA 1
ATOM 815 C C . ILE A 1 107 ? 3.369 -10.541 -19.455 1.00 91.81 107 ILE A C 1
ATOM 817 O O . ILE A 1 107 ? 3.556 -9.883 -20.479 1.00 91.81 107 ILE A O 1
ATOM 821 N N . ARG A 1 108 ? 3.093 -11.852 -19.507 1.00 92.25 108 ARG A N 1
ATOM 822 C CA . ARG A 1 108 ? 3.069 -12.636 -20.751 1.00 92.25 108 ARG A CA 1
ATOM 823 C C . ARG A 1 108 ? 1.985 -12.186 -21.734 1.00 92.25 108 ARG A C 1
ATOM 825 O O . ARG A 1 108 ? 2.204 -12.318 -22.940 1.00 92.25 108 ARG A O 1
ATOM 832 N N . GLN A 1 109 ? 0.850 -11.682 -21.248 1.00 91.88 109 GLN A N 1
ATOM 833 C CA . GLN A 1 109 ? -0.242 -11.168 -22.088 1.00 91.88 109 GLN A CA 1
ATOM 834 C C . GLN A 1 109 ? 0.176 -9.953 -22.927 1.00 91.88 109 GLN A C 1
ATOM 836 O O . GLN A 1 109 ? -0.349 -9.772 -24.020 1.00 91.88 109 GLN A O 1
ATOM 841 N N . ASN A 1 110 ? 1.154 -9.173 -22.460 1.00 91.94 110 ASN A N 1
ATOM 842 C CA . ASN A 1 110 ? 1.667 -7.998 -23.170 1.00 91.94 110 ASN A CA 1
ATOM 843 C C . ASN A 1 110 ? 2.850 -8.303 -24.100 1.00 91.94 110 ASN A C 1
ATOM 845 O O . ASN A 1 110 ? 3.425 -7.393 -24.693 1.00 91.94 110 ASN A O 1
ATOM 849 N N . LEU A 1 111 ? 3.221 -9.578 -24.240 1.00 93.06 111 LEU A N 1
ATOM 850 C CA . LEU A 1 111 ? 4.236 -10.019 -25.191 1.00 93.06 111 LEU A CA 1
ATOM 851 C C . LEU A 1 111 ? 3.610 -10.452 -26.521 1.00 93.06 111 LEU A C 1
ATOM 853 O O . LEU A 1 111 ? 2.511 -11.014 -26.529 1.00 93.06 111 LEU A O 1
ATOM 857 N N . PRO A 1 112 ? 4.340 -10.320 -27.644 1.00 92.12 112 PRO A N 1
ATOM 858 C CA . PRO A 1 112 ? 3.918 -10.895 -28.916 1.00 92.12 112 PRO A CA 1
ATOM 859 C C . PRO A 1 112 ? 3.773 -12.428 -28.832 1.00 92.12 112 PRO A C 1
ATOM 861 O O . PRO A 1 112 ? 4.198 -13.081 -27.872 1.00 92.12 112 PRO A O 1
ATOM 864 N N . ALA A 1 113 ? 3.162 -13.034 -29.855 1.00 87.81 113 ALA A N 1
ATOM 865 C CA . ALA A 1 113 ? 2.905 -14.478 -29.883 1.00 87.81 113 ALA A CA 1
ATOM 866 C C . ALA A 1 113 ? 4.198 -15.312 -29.762 1.00 87.81 113 ALA A C 1
ATOM 868 O O . ALA A 1 113 ? 4.238 -16.260 -28.976 1.00 87.81 113 ALA A O 1
ATOM 869 N N . ALA A 1 114 ? 5.260 -14.908 -30.469 1.00 89.31 114 ALA A N 1
ATOM 870 C CA . ALA A 1 114 ? 6.591 -15.515 -30.437 1.00 89.31 114 ALA A CA 1
ATOM 871 C C . ALA A 1 114 ? 7.637 -14.480 -29.968 1.00 89.31 114 ALA A C 1
ATOM 873 O O . ALA A 1 114 ? 8.302 -13.868 -30.803 1.00 89.31 114 ALA A O 1
ATOM 874 N N . PRO A 1 115 ? 7.753 -14.232 -28.650 1.00 93.12 115 PRO A N 1
ATOM 875 C CA . PRO A 1 115 ? 8.640 -13.201 -28.125 1.00 93.12 115 PRO A CA 1
ATOM 876 C C . PRO A 1 115 ? 10.108 -13.616 -28.223 1.00 93.12 115 PRO A C 1
ATOM 878 O O . PRO A 1 115 ? 10.487 -14.722 -27.829 1.00 93.12 115 PRO A O 1
ATOM 881 N N . SER A 1 116 ? 10.944 -12.702 -28.704 1.00 94.19 116 SER A N 1
ATOM 882 C CA . SER A 1 116 ? 12.397 -12.795 -28.595 1.00 94.19 116 SER A CA 1
ATOM 883 C C . SER A 1 116 ? 12.854 -12.578 -27.145 1.00 94.19 116 SER A C 1
ATOM 885 O O . SER A 1 116 ? 12.097 -12.115 -26.289 1.00 94.19 116 SER A O 1
ATOM 887 N N . GLN A 1 117 ? 14.120 -12.879 -26.844 1.00 92.50 117 GLN A N 1
ATOM 888 C CA . GLN A 1 117 ? 14.692 -12.551 -25.533 1.00 92.50 117 GLN A CA 1
ATOM 889 C C . GLN A 1 117 ? 14.683 -11.035 -25.267 1.00 92.50 117 GLN A C 1
ATOM 891 O O . GLN A 1 117 ? 14.479 -10.628 -24.128 1.00 92.50 117 GLN A O 1
ATOM 896 N N . ALA A 1 118 ? 14.856 -10.200 -26.297 1.00 93.25 118 ALA A N 1
ATOM 897 C CA . ALA A 1 118 ? 14.781 -8.746 -26.157 1.00 93.25 118 ALA A CA 1
ATOM 898 C C . ALA A 1 118 ? 13.369 -8.283 -25.764 1.00 93.25 118 ALA A C 1
ATOM 900 O O . ALA A 1 118 ? 13.236 -7.462 -24.860 1.00 93.25 118 ALA A O 1
ATOM 901 N N . ASP A 1 119 ? 12.324 -8.867 -26.362 1.00 94.62 119 ASP A N 1
ATOM 902 C CA . ASP A 1 119 ? 10.932 -8.569 -25.993 1.00 94.62 119 ASP A CA 1
ATOM 903 C C . ASP A 1 119 ? 10.675 -8.897 -24.520 1.00 94.62 119 ASP A C 1
ATOM 905 O O . ASP A 1 119 ? 10.087 -8.101 -23.790 1.00 94.62 119 ASP A O 1
ATOM 909 N N . TRP A 1 120 ? 11.180 -10.046 -24.059 1.00 93.88 120 TRP A N 1
ATOM 910 C CA . TRP A 1 120 ? 11.102 -10.421 -22.652 1.00 93.88 120 TRP A CA 1
ATOM 911 C C . TRP A 1 120 ? 11.840 -9.453 -21.729 1.00 93.88 120 TRP A C 1
ATOM 913 O O . TRP A 1 120 ? 11.289 -9.064 -20.706 1.00 93.88 120 TRP A O 1
ATOM 923 N N . LEU A 1 121 ? 13.082 -9.084 -22.050 1.00 93.31 121 LEU A N 1
ATOM 924 C CA . LEU A 1 121 ? 13.856 -8.160 -21.218 1.00 93.31 121 LEU A CA 1
ATOM 925 C C . LEU A 1 121 ? 13.160 -6.802 -21.111 1.00 93.31 121 LEU A C 1
ATOM 927 O O . LEU A 1 121 ? 13.059 -6.262 -20.014 1.00 93.31 121 LEU A O 1
ATOM 931 N N . ASN A 1 122 ? 12.625 -6.297 -22.223 1.00 92.25 122 ASN A N 1
ATOM 932 C CA . ASN A 1 122 ? 11.909 -5.028 -22.258 1.00 92.25 122 ASN A CA 1
ATOM 933 C C . ASN A 1 122 ? 10.619 -5.080 -21.432 1.00 92.25 122 ASN A C 1
ATOM 935 O O . ASN A 1 122 ? 10.399 -4.200 -20.605 1.00 92.25 122 ASN A O 1
ATOM 939 N N . ILE A 1 123 ? 9.786 -6.118 -21.591 1.00 93.12 123 ILE A N 1
ATOM 940 C CA . ILE A 1 123 ? 8.535 -6.189 -20.823 1.00 93.12 123 ILE A CA 1
ATOM 941 C C . ILE A 1 123 ? 8.797 -6.426 -19.333 1.00 93.12 123 ILE A C 1
ATOM 943 O O . ILE A 1 123 ? 8.132 -5.835 -18.489 1.00 93.12 123 ILE A O 1
ATOM 947 N N . LEU A 1 124 ? 9.781 -7.265 -18.991 1.00 92.81 124 LEU A N 1
ATOM 948 C CA . LEU A 1 124 ? 10.152 -7.510 -17.601 1.00 92.81 124 LEU A CA 1
ATOM 949 C C . LEU A 1 124 ? 10.691 -6.228 -16.970 1.00 92.81 124 LEU A C 1
ATOM 951 O O . LEU A 1 124 ? 10.355 -5.947 -15.827 1.00 92.81 124 LEU A O 1
ATOM 955 N N . ALA A 1 125 ? 11.451 -5.422 -17.715 1.00 91.19 125 ALA A N 1
ATOM 956 C CA . ALA A 1 125 ? 11.904 -4.117 -17.256 1.00 91.19 125 ALA A CA 1
ATOM 957 C C . ALA A 1 125 ? 10.726 -3.202 -16.907 1.00 91.19 125 ALA A C 1
ATOM 959 O O . ALA A 1 125 ? 10.683 -2.680 -15.803 1.00 91.19 125 ALA A O 1
ATOM 960 N N . THR A 1 126 ? 9.723 -3.090 -17.782 1.00 89.94 126 THR A N 1
ATOM 961 C CA . THR A 1 126 ? 8.524 -2.269 -17.529 1.00 89.94 126 THR A CA 1
ATOM 962 C C . THR A 1 126 ? 7.744 -2.686 -16.278 1.00 89.94 126 THR A C 1
ATOM 964 O O . THR A 1 126 ? 7.060 -1.864 -15.677 1.00 89.94 126 THR A O 1
ATOM 967 N N . TYR A 1 127 ? 7.800 -3.962 -15.898 1.00 89.88 127 TYR A N 1
ATOM 968 C CA . TYR A 1 127 ? 7.033 -4.482 -14.767 1.00 89.88 127 TYR A CA 1
ATOM 969 C C . TYR A 1 127 ? 7.811 -4.557 -13.461 1.00 89.88 127 TYR A C 1
ATOM 971 O O . TYR A 1 127 ? 7.220 -4.376 -12.400 1.00 89.88 127 TYR A O 1
ATOM 979 N N . LEU A 1 128 ? 9.099 -4.885 -13.535 1.00 89.00 128 LEU A N 1
ATOM 980 C CA . LEU A 1 128 ? 9.924 -5.221 -12.377 1.00 89.00 128 LEU A CA 1
ATOM 981 C C . LEU A 1 128 ? 10.846 -4.093 -11.958 1.00 89.00 128 LEU A C 1
ATOM 983 O O . LEU A 1 128 ? 11.284 -4.096 -10.815 1.00 89.00 128 LEU A O 1
ATOM 987 N N . ILE A 1 129 ? 11.170 -3.181 -12.873 1.00 88.25 129 ILE A N 1
ATOM 988 C CA . ILE A 1 129 ? 11.995 -2.024 -12.563 1.00 88.25 129 ILE A CA 1
ATOM 989 C C . ILE A 1 129 ? 11.051 -0.905 -12.151 1.00 88.25 129 ILE A C 1
ATOM 991 O O . ILE A 1 129 ? 10.172 -0.514 -12.922 1.00 88.25 129 ILE A O 1
ATOM 995 N N . ALA A 1 130 ? 11.212 -0.429 -10.919 1.00 82.88 130 ALA A N 1
ATOM 996 C CA . ALA A 1 130 ? 10.524 0.765 -10.460 1.00 82.88 130 ALA A CA 1
ATOM 997 C C . ALA A 1 130 ? 10.812 1.931 -11.421 1.00 82.88 130 ALA A C 1
ATOM 999 O O . ALA A 1 130 ? 11.964 2.103 -11.842 1.00 82.88 130 ALA A O 1
ATOM 1000 N N . PRO A 1 131 ? 9.798 2.728 -11.798 1.00 78.19 131 PRO A N 1
ATOM 1001 C CA . PRO A 1 131 ? 10.061 3.948 -12.541 1.00 78.19 131 PRO A CA 1
ATOM 1002 C C . PRO A 1 131 ? 10.987 4.850 -11.708 1.00 78.19 131 PRO A C 1
ATOM 1004 O O . PRO A 1 131 ? 10.885 4.854 -10.478 1.00 78.19 131 PRO A O 1
ATOM 1007 N N . PRO A 1 132 ? 11.901 5.608 -12.338 1.00 74.12 132 PRO A N 1
ATOM 1008 C CA . PRO A 1 132 ? 12.614 6.645 -11.609 1.00 74.12 132 PRO A CA 1
ATOM 1009 C C . PRO A 1 132 ? 11.593 7.636 -11.042 1.00 74.12 132 PRO A C 1
ATOM 1011 O O . PRO A 1 132 ? 10.598 7.937 -11.707 1.00 74.12 132 PRO A O 1
ATOM 1014 N N . ALA A 1 133 ? 11.843 8.148 -9.837 1.00 69.94 133 ALA A N 1
ATOM 1015 C CA . ALA A 1 133 ? 11.035 9.233 -9.297 1.00 69.94 133 ALA A CA 1
ATOM 1016 C C . ALA A 1 133 ? 11.055 10.418 -10.277 1.00 69.94 133 ALA A C 1
ATOM 1018 O O . ALA A 1 133 ? 12.109 10.784 -10.807 1.00 69.94 133 ALA A O 1
ATOM 1019 N N . GLU A 1 134 ? 9.891 11.007 -10.548 1.00 73.12 134 GLU A N 1
ATOM 1020 C CA . GLU A 1 134 ? 9.802 12.109 -11.504 1.00 73.12 134 GLU A CA 1
ATOM 1021 C C . GLU A 1 134 ? 10.582 13.330 -10.996 1.00 73.12 134 GLU A C 1
ATOM 1023 O O . GLU A 1 134 ? 10.473 13.688 -9.821 1.00 73.12 134 GLU A O 1
ATOM 1028 N N . PRO A 1 135 ? 11.384 14.002 -11.839 1.00 66.62 135 PRO A N 1
ATOM 1029 C CA . PRO A 1 135 ? 12.107 15.194 -11.428 1.00 66.62 135 PRO A CA 1
ATOM 1030 C C . PRO A 1 135 ? 11.129 16.359 -11.242 1.00 66.62 135 PRO A C 1
ATOM 1032 O O . PRO A 1 135 ? 10.659 16.956 -12.205 1.00 66.62 135 PRO A O 1
ATOM 1035 N N . ILE A 1 136 ? 10.851 16.715 -9.994 1.00 65.69 136 ILE A N 1
ATOM 1036 C CA . ILE A 1 136 ? 10.150 17.952 -9.647 1.00 65.69 136 ILE A CA 1
ATOM 1037 C C . ILE A 1 136 ? 11.171 19.086 -9.593 1.00 65.69 136 ILE A C 1
ATOM 1039 O O . ILE A 1 136 ? 12.293 18.894 -9.120 1.00 65.69 136 ILE A O 1
ATOM 1043 N N . SER A 1 137 ? 10.788 20.265 -10.086 1.00 60.22 137 SER A N 1
ATOM 1044 C CA . SER A 1 137 ? 11.569 21.489 -9.895 1.00 60.22 137 SER A CA 1
ATOM 1045 C C . SER A 1 137 ? 11.852 21.667 -8.404 1.00 60.22 137 SER A C 1
ATOM 1047 O O . SER A 1 137 ? 10.907 21.659 -7.619 1.00 60.22 137 SER A O 1
ATOM 1049 N N . ASN A 1 138 ? 13.125 21.837 -8.028 1.00 53.75 138 ASN A N 1
ATOM 1050 C CA . ASN A 1 138 ? 13.530 22.239 -6.679 1.00 53.75 138 ASN A CA 1
ATOM 1051 C C . ASN A 1 138 ? 12.935 23.620 -6.389 1.00 53.75 138 ASN A C 1
ATOM 1053 O O . ASN A 1 138 ? 13.545 24.647 -6.679 1.00 53.75 138 ASN A O 1
ATOM 1057 N N . ALA A 1 139 ? 11.701 23.631 -5.914 1.00 55.94 139 ALA A N 1
ATOM 1058 C CA . ALA A 1 139 ? 11.096 24.766 -5.262 1.00 55.94 139 ALA A CA 1
ATOM 1059 C C . ALA A 1 139 ? 11.212 24.544 -3.755 1.00 55.94 139 ALA A C 1
ATOM 1061 O O . ALA A 1 139 ? 11.369 23.411 -3.296 1.00 55.94 139 ALA A O 1
ATOM 1062 N N . ASP A 1 140 ? 11.179 25.651 -3.026 1.00 71.38 140 ASP A N 1
ATOM 1063 C CA . ASP A 1 140 ? 11.170 25.707 -1.572 1.00 71.38 140 ASP A CA 1
ATOM 1064 C C . ASP A 1 140 ? 10.176 24.704 -0.958 1.00 71.38 140 ASP A C 1
ATOM 1066 O O . ASP A 1 140 ? 9.212 24.287 -1.608 1.00 71.38 140 ASP A O 1
ATOM 1070 N N . ILE A 1 141 ? 10.408 24.329 0.304 1.00 85.19 141 ILE A N 1
ATOM 1071 C CA . ILE A 1 141 ? 9.506 23.468 1.080 1.00 85.19 141 ILE A CA 1
ATOM 1072 C C . ILE A 1 141 ? 8.054 23.957 0.880 1.00 85.19 141 ILE A C 1
ATOM 1074 O O . ILE A 1 141 ? 7.788 25.140 1.127 1.00 85.19 141 ILE A O 1
ATOM 1078 N N . PRO A 1 142 ? 7.113 23.097 0.424 1.00 89.31 142 PRO A N 1
ATOM 1079 C CA . PRO A 1 142 ? 5.730 23.504 0.178 1.00 89.31 142 PRO A CA 1
ATOM 1080 C C . PRO A 1 142 ? 5.135 24.149 1.423 1.00 89.31 142 PRO A C 1
ATOM 1082 O O . PRO A 1 142 ? 5.381 23.628 2.503 1.00 89.31 142 PRO A O 1
ATOM 1085 N N . PRO A 1 143 ? 4.343 25.229 1.328 1.00 90.25 143 PRO A N 1
ATOM 1086 C CA . PRO A 1 143 ? 3.799 25.884 2.514 1.00 90.25 143 PRO A CA 1
ATOM 1087 C C . PRO A 1 143 ? 2.999 24.899 3.376 1.00 90.25 143 PRO A C 1
ATOM 1089 O O . PRO A 1 143 ? 2.250 24.079 2.842 1.00 90.25 143 PRO A O 1
ATOM 1092 N N . LEU A 1 144 ? 3.125 25.013 4.702 1.00 91.12 144 LEU A N 1
ATOM 1093 C CA . LEU A 1 144 ? 2.325 24.247 5.657 1.00 91.12 144 LEU A CA 1
ATOM 1094 C C . LEU A 1 144 ? 0.868 24.737 5.624 1.00 91.12 144 LEU A C 1
ATOM 1096 O O . LEU A 1 144 ? 0.458 25.612 6.384 1.00 91.12 144 LEU A O 1
ATOM 1100 N N . ALA A 1 145 ? 0.102 24.211 4.675 1.00 87.69 145 ALA A N 1
ATOM 1101 C CA . ALA A 1 145 ? -1.289 24.558 4.439 1.00 87.69 145 ALA A CA 1
ATOM 1102 C C . ALA A 1 145 ? -2.039 23.371 3.828 1.00 87.69 145 ALA A C 1
ATOM 1104 O O . ALA A 1 145 ? -1.459 22.550 3.116 1.00 87.69 145 ALA A O 1
ATOM 1105 N N . TRP A 1 146 ? -3.353 23.318 4.050 1.00 86.69 146 TRP A N 1
ATOM 1106 C CA . TRP A 1 146 ? -4.207 22.374 3.336 1.00 86.69 146 TRP A CA 1
ATOM 1107 C C . TRP A 1 146 ? -4.301 22.769 1.857 1.00 86.69 146 TRP A C 1
ATOM 1109 O O . TRP A 1 146 ? -4.799 23.847 1.526 1.00 86.69 146 TRP A O 1
ATOM 1119 N N . ALA A 1 147 ? -3.806 21.916 0.960 1.00 84.00 147 ALA A N 1
ATOM 1120 C CA . ALA A 1 147 ? -3.755 22.222 -0.463 1.00 84.00 147 ALA A CA 1
ATOM 1121 C C . ALA A 1 147 ? -5.121 22.012 -1.143 1.00 84.00 147 ALA A C 1
ATOM 1123 O O . ALA A 1 147 ? -5.693 20.921 -1.120 1.00 84.00 147 ALA A O 1
ATOM 1124 N N . GLU A 1 148 ? -5.628 23.049 -1.811 1.00 86.75 148 GLU A N 1
ATOM 1125 C CA . GLU A 1 148 ? -6.789 22.947 -2.703 1.00 86.75 148 GLU A CA 1
ATOM 1126 C C . GLU A 1 148 ? -6.312 22.527 -4.100 1.00 86.75 148 GLU A C 1
ATOM 1128 O O . GLU A 1 148 ? -5.809 23.332 -4.886 1.00 86.75 148 GLU A O 1
ATOM 1133 N N . LEU A 1 149 ? -6.423 21.230 -4.385 1.00 90.62 149 LEU A N 1
ATOM 1134 C CA . LEU A 1 149 ? -5.824 20.587 -5.555 1.00 90.62 149 LEU A CA 1
ATOM 1135 C C . LEU A 1 149 ? -6.885 20.308 -6.624 1.00 90.62 149 LEU A C 1
ATOM 1137 O O . LEU A 1 149 ? -7.938 19.740 -6.331 1.00 90.62 149 LEU A O 1
ATOM 1141 N N . ALA A 1 150 ? -6.594 20.697 -7.868 1.00 89.44 150 ALA A N 1
ATOM 1142 C CA . ALA A 1 150 ? -7.549 20.648 -8.977 1.00 89.44 150 ALA A CA 1
ATOM 1143 C C . ALA A 1 150 ? -7.928 19.219 -9.403 1.00 89.44 150 ALA A C 1
ATOM 1145 O O . ALA A 1 150 ? -9.076 18.969 -9.769 1.00 89.44 150 ALA A O 1
ATOM 1146 N N . ASP A 1 151 ? -6.969 18.294 -9.359 1.00 93.81 151 ASP A N 1
ATOM 1147 C CA . ASP A 1 151 ? -7.128 16.906 -9.780 1.00 93.81 151 ASP A CA 1
ATOM 1148 C C . ASP A 1 151 ? -6.143 15.974 -9.047 1.00 93.81 151 ASP A C 1
ATOM 1150 O O . ASP A 1 151 ? -5.378 16.392 -8.172 1.00 93.81 151 ASP A O 1
ATOM 1154 N N . ASP A 1 152 ? -6.222 14.679 -9.358 1.00 94.44 152 ASP A N 1
ATOM 1155 C CA . ASP A 1 152 ? -5.390 13.645 -8.738 1.00 94.44 152 ASP A CA 1
ATOM 1156 C C . ASP A 1 152 ? -3.915 13.743 -9.151 1.00 94.44 152 ASP A C 1
ATOM 1158 O O . ASP A 1 152 ? -3.048 13.414 -8.347 1.00 94.44 152 ASP A O 1
ATOM 1162 N N . GLU A 1 153 ? -3.617 14.255 -10.348 1.00 92.69 153 GLU A N 1
ATOM 1163 C CA . GLU A 1 153 ? -2.240 14.454 -10.811 1.00 92.69 153 GLU A CA 1
ATOM 1164 C C . GLU A 1 153 ? -1.565 15.572 -10.012 1.00 92.69 153 GLU A C 1
ATOM 1166 O O . GLU A 1 153 ? -0.510 15.367 -9.414 1.00 92.69 153 GLU A O 1
ATOM 1171 N N . ALA A 1 154 ? -2.220 16.732 -9.898 1.00 92.69 154 ALA A N 1
ATOM 1172 C CA . ALA A 1 154 ? -1.748 17.837 -9.069 1.00 92.69 154 ALA A CA 1
ATOM 1173 C C . ALA A 1 154 ? -1.526 17.399 -7.613 1.00 92.69 154 ALA A C 1
ATOM 1175 O O . ALA A 1 154 ? -0.580 17.849 -6.965 1.00 92.69 154 ALA A O 1
ATOM 1176 N N . ARG A 1 155 ? -2.369 16.492 -7.108 1.00 95.12 155 ARG A N 1
ATOM 1177 C CA . ARG A 1 155 ? -2.221 15.919 -5.769 1.00 95.12 155 ARG A CA 1
ATOM 1178 C C . ARG A 1 155 ? -1.003 15.021 -5.636 1.00 95.12 155 ARG A C 1
ATOM 1180 O O . ARG A 1 155 ? -0.265 15.182 -4.672 1.00 95.12 155 ARG A O 1
ATOM 1187 N N . ILE A 1 156 ? -0.761 14.122 -6.588 1.00 94.56 156 ILE A N 1
ATOM 1188 C CA . ILE A 1 156 ? 0.435 13.266 -6.579 1.00 94.56 156 ILE A CA 1
ATOM 1189 C C . ILE A 1 156 ? 1.699 14.131 -6.622 1.00 94.56 156 ILE A C 1
ATOM 1191 O O . ILE A 1 156 ? 2.618 13.902 -5.837 1.00 94.56 156 ILE A O 1
ATOM 1195 N N . GLN A 1 157 ? 1.719 15.176 -7.454 1.00 92.00 157 GLN A N 1
ATOM 1196 C CA . GLN A 1 157 ? 2.838 16.120 -7.508 1.00 92.00 157 GLN A CA 1
ATOM 1197 C C . GLN A 1 157 ? 3.038 16.850 -6.171 1.00 92.00 157 GLN A C 1
ATOM 1199 O O . GLN A 1 157 ? 4.171 16.984 -5.707 1.00 92.00 157 GLN A O 1
ATOM 1204 N N . TRP A 1 158 ? 1.957 17.281 -5.513 1.00 93.75 158 TRP A N 1
ATOM 1205 C CA . TRP A 1 158 ? 2.037 17.888 -4.181 1.00 93.75 158 TRP A CA 1
ATOM 1206 C C . TRP A 1 158 ? 2.544 16.895 -3.124 1.00 93.75 158 TRP A C 1
ATOM 1208 O O . TRP A 1 158 ? 3.462 17.228 -2.378 1.00 93.75 158 TRP A O 1
ATOM 1218 N N . TRP A 1 159 ? 2.045 15.654 -3.102 1.00 95.25 159 TRP A N 1
ATOM 1219 C CA . TRP A 1 159 ? 2.540 14.600 -2.208 1.00 95.25 159 TRP A CA 1
ATOM 1220 C C . TRP A 1 159 ? 4.032 14.345 -2.400 1.00 95.25 159 TRP A C 1
ATOM 1222 O O . TRP A 1 159 ? 4.782 14.297 -1.431 1.00 95.25 159 TRP A O 1
ATOM 1232 N N . MET A 1 160 ? 4.493 14.238 -3.646 1.00 93.12 160 MET A N 1
ATOM 1233 C CA . MET A 1 160 ? 5.912 14.062 -3.938 1.00 93.12 160 MET A CA 1
ATOM 1234 C C . MET A 1 160 ? 6.759 15.235 -3.417 1.00 93.12 160 MET A C 1
ATOM 1236 O O . MET A 1 160 ? 7.855 15.003 -2.908 1.00 93.12 160 MET A O 1
ATOM 1240 N N . GLN A 1 161 ? 6.270 16.479 -3.498 1.00 91.94 161 GLN A N 1
ATOM 1241 C CA . GLN A 1 161 ? 6.959 17.637 -2.910 1.00 91.94 161 GLN A CA 1
ATOM 1242 C C . GLN A 1 161 ? 7.014 17.555 -1.378 1.00 91.94 161 GLN A C 1
ATOM 1244 O O . GLN A 1 161 ? 8.071 17.805 -0.802 1.00 91.94 161 GLN A O 1
ATOM 1249 N N . CYS A 1 162 ? 5.912 17.164 -0.728 1.00 93.75 162 CYS A N 1
ATOM 1250 C CA . CYS A 1 162 ? 5.853 16.981 0.727 1.00 93.75 162 CYS A CA 1
ATOM 1251 C C . CYS A 1 162 ? 6.853 15.924 1.196 1.00 93.75 162 CYS A C 1
ATOM 1253 O O . CYS A 1 162 ? 7.612 16.151 2.131 1.00 93.75 162 CYS A O 1
ATOM 1255 N N . VAL A 1 163 ? 6.900 14.788 0.500 1.00 93.94 163 VAL A N 1
ATOM 1256 C CA . VAL A 1 163 ? 7.815 13.690 0.819 1.00 93.94 163 VAL A CA 1
ATOM 1257 C C . VAL A 1 163 ? 9.271 14.096 0.612 1.00 93.94 163 VAL A C 1
ATOM 1259 O O . VAL A 1 163 ? 10.108 13.780 1.449 1.00 93.94 163 VAL A O 1
ATOM 1262 N N . ARG A 1 164 ? 9.604 14.838 -0.450 1.00 91.19 164 ARG A N 1
ATOM 1263 C CA . ARG A 1 164 ? 10.976 15.353 -0.619 1.00 91.19 164 ARG A CA 1
ATOM 1264 C C . ARG A 1 164 ? 11.366 16.325 0.475 1.00 91.19 164 ARG A C 1
ATOM 1266 O O . ARG A 1 164 ? 12.495 16.260 0.944 1.00 91.19 164 ARG A O 1
ATOM 1273 N N . ALA A 1 165 ? 10.457 17.214 0.866 1.00 91.25 165 ALA A N 1
ATOM 1274 C CA . ALA A 1 165 ? 10.694 18.112 1.983 1.00 91.25 165 ALA A CA 1
ATOM 1275 C C . ALA A 1 165 ? 10.965 17.324 3.272 1.00 91.25 165 ALA A C 1
ATOM 1277 O O . ALA A 1 165 ? 11.973 17.568 3.926 1.00 91.25 165 ALA A O 1
ATOM 1278 N N . TYR A 1 166 ? 10.127 16.327 3.568 1.00 92.44 166 TYR A N 1
ATOM 1279 C CA . TYR A 1 166 ? 10.288 15.440 4.721 1.00 92.44 166 TYR A CA 1
ATOM 1280 C C . TYR A 1 166 ? 11.641 14.720 4.737 1.00 92.44 166 TYR A C 1
ATOM 1282 O O . TYR A 1 166 ? 12.332 14.668 5.750 1.00 92.44 166 TYR A O 1
ATOM 1290 N N . LEU A 1 167 ? 12.054 14.205 3.580 1.00 91.06 167 LEU A N 1
ATOM 1291 C CA . LEU A 1 167 ? 13.321 13.504 3.401 1.00 91.06 167 LEU A CA 1
ATOM 1292 C C . LEU A 1 167 ? 14.522 14.450 3.210 1.00 91.06 167 LEU A C 1
ATOM 1294 O O . LEU A 1 167 ? 15.591 13.999 2.811 1.00 91.06 167 LEU A O 1
ATOM 1298 N N . ASN A 1 168 ? 14.374 15.758 3.456 1.00 87.44 168 ASN A N 1
ATOM 1299 C CA . ASN A 1 168 ? 15.427 16.766 3.270 1.00 87.44 168 ASN A CA 1
ATOM 1300 C C . ASN A 1 168 ? 16.081 16.750 1.872 1.00 87.44 168 ASN A C 1
ATOM 1302 O O . ASN A 1 168 ? 17.269 17.034 1.713 1.00 87.44 168 ASN A O 1
ATOM 1306 N N . GLY A 1 169 ? 15.292 16.440 0.844 1.00 80.31 169 GLY A N 1
ATOM 1307 C CA . GLY A 1 169 ? 15.724 16.379 -0.548 1.00 80.31 169 GLY A CA 1
ATOM 1308 C C . GLY A 1 169 ? 16.312 15.037 -0.989 1.00 80.31 169 GLY A C 1
ATOM 1309 O O . GLY A 1 169 ? 16.726 14.946 -2.145 1.00 80.31 169 GLY A O 1
ATOM 1310 N N . ASP A 1 170 ? 16.333 14.012 -0.129 1.00 82.62 170 ASP A N 1
ATOM 1311 C CA . ASP A 1 170 ? 16.738 12.663 -0.534 1.00 82.62 170 ASP A CA 1
ATOM 1312 C C . ASP A 1 170 ? 15.750 12.056 -1.550 1.00 82.62 170 ASP A C 1
ATOM 1314 O O . ASP A 1 170 ? 14.537 12.298 -1.529 1.00 82.62 170 ASP A O 1
ATOM 1318 N N . ASP A 1 171 ? 16.290 11.242 -2.460 1.00 82.94 171 ASP A N 1
ATOM 1319 C CA . ASP A 1 171 ? 15.499 10.504 -3.441 1.00 82.94 171 ASP A CA 1
ATOM 1320 C C . ASP A 1 171 ? 14.714 9.359 -2.783 1.00 82.94 171 ASP A C 1
ATOM 1322 O O . ASP A 1 171 ? 15.163 8.719 -1.831 1.00 82.94 171 ASP A O 1
ATOM 1326 N N . PHE A 1 172 ? 13.566 9.024 -3.369 1.00 87.19 172 PHE A N 1
ATOM 1327 C CA . PHE A 1 172 ? 12.770 7.855 -2.997 1.00 87.19 172 PHE A CA 1
ATOM 1328 C C . PHE A 1 172 ? 12.572 6.899 -4.172 1.00 87.19 172 PHE A C 1
ATOM 1330 O O . PHE A 1 172 ? 12.703 7.267 -5.340 1.00 87.19 172 PHE A O 1
ATOM 1337 N N . THR A 1 173 ? 12.267 5.640 -3.850 1.00 86.25 173 THR A N 1
ATOM 1338 C CA . THR A 1 173 ? 12.079 4.569 -4.835 1.00 86.25 173 THR A CA 1
ATOM 1339 C C . THR A 1 173 ? 10.617 4.127 -4.861 1.00 86.25 173 THR A C 1
ATOM 1341 O O . THR A 1 173 ? 10.165 3.500 -3.902 1.00 86.25 173 THR A O 1
ATOM 1344 N N . PRO A 1 174 ? 9.885 4.388 -5.956 1.00 92.31 174 PRO A N 1
ATOM 1345 C CA . PRO A 1 174 ? 8.519 3.910 -6.102 1.00 92.31 174 PRO A CA 1
ATOM 1346 C C . PRO A 1 174 ? 8.428 2.379 -6.169 1.00 92.31 174 PRO A C 1
ATOM 1348 O O . PRO A 1 174 ? 9.392 1.673 -6.473 1.00 92.31 174 PRO A O 1
ATOM 1351 N N . ALA A 1 175 ? 7.234 1.842 -5.945 1.00 91.62 175 ALA A N 1
ATOM 1352 C CA . ALA A 1 175 ? 6.946 0.432 -6.138 1.00 91.62 175 ALA A CA 1
ATOM 1353 C C . ALA A 1 175 ? 6.883 0.076 -7.630 1.00 91.62 175 ALA A C 1
ATOM 1355 O O . ALA A 1 175 ? 6.297 0.781 -8.453 1.00 91.62 175 ALA A O 1
ATOM 1356 N N . SER A 1 176 ? 7.429 -1.090 -7.977 1.00 89.56 176 SER A N 1
ATOM 1357 C CA . SER A 1 176 ? 7.263 -1.645 -9.320 1.00 89.56 176 SER A CA 1
ATOM 1358 C C . SER A 1 176 ? 5.811 -2.070 -9.576 1.00 89.56 176 SER A C 1
ATOM 1360 O O . SER A 1 176 ? 5.078 -2.459 -8.661 1.00 89.56 176 SER A O 1
ATOM 1362 N N . ARG A 1 177 ? 5.399 -2.084 -10.849 1.00 89.94 177 ARG A N 1
ATOM 1363 C CA . ARG A 1 177 ? 4.063 -2.561 -11.234 1.00 89.94 177 ARG A CA 1
ATOM 1364 C C . ARG A 1 177 ? 3.818 -4.003 -10.788 1.00 89.94 177 ARG A C 1
ATOM 1366 O O . ARG A 1 177 ? 2.719 -4.322 -10.351 1.00 89.94 177 ARG A O 1
ATOM 1373 N N . ALA A 1 178 ? 4.825 -4.867 -10.891 1.00 85.31 178 ALA A N 1
ATOM 1374 C CA . ALA A 1 178 ? 4.710 -6.253 -10.462 1.00 85.31 178 ALA A CA 1
ATOM 1375 C C . ALA A 1 178 ? 4.488 -6.378 -8.951 1.00 85.31 178 ALA A C 1
ATOM 1377 O O . ALA A 1 178 ? 3.673 -7.199 -8.550 1.00 85.31 178 ALA A O 1
ATOM 1378 N N . ALA A 1 179 ? 5.147 -5.549 -8.131 1.00 88.19 179 ALA A N 1
ATOM 1379 C CA . ALA A 1 179 ? 4.941 -5.551 -6.681 1.00 88.19 179 ALA A CA 1
ATOM 1380 C C . ALA A 1 179 ? 3.497 -5.175 -6.313 1.00 88.19 179 ALA A C 1
ATOM 1382 O O . ALA A 1 179 ? 2.883 -5.824 -5.467 1.00 88.19 179 ALA A O 1
ATOM 1383 N N . LEU A 1 180 ? 2.926 -4.178 -6.996 1.00 93.19 180 LEU A N 1
ATOM 1384 C CA . LEU A 1 180 ? 1.529 -3.779 -6.806 1.00 93.19 180 LEU A CA 1
ATOM 1385 C C . LEU A 1 180 ? 0.551 -4.855 -7.284 1.00 93.19 180 LEU A C 1
ATOM 1387 O O . LEU A 1 180 ? -0.394 -5.195 -6.580 1.00 93.19 180 LEU A O 1
ATOM 1391 N N . ASP A 1 181 ? 0.802 -5.428 -8.459 1.00 88.88 181 ASP A N 1
ATOM 1392 C CA . ASP A 1 181 ? -0.013 -6.504 -9.018 1.00 88.88 181 ASP A CA 1
ATOM 1393 C C . ASP A 1 181 ? 0.026 -7.777 -8.143 1.00 88.88 181 ASP A C 1
ATOM 1395 O O . ASP A 1 181 ? -0.991 -8.457 -7.998 1.00 88.88 181 ASP A O 1
ATOM 1399 N N . ASP A 1 182 ? 1.187 -8.130 -7.583 1.00 85.75 182 ASP A N 1
ATOM 1400 C CA . ASP A 1 182 ? 1.337 -9.257 -6.652 1.00 85.75 182 ASP A CA 1
ATOM 1401 C C . ASP A 1 182 ? 0.648 -8.972 -5.311 1.00 85.75 182 ASP A C 1
ATOM 1403 O O . ASP A 1 182 ? 0.001 -9.866 -4.763 1.00 85.75 182 ASP A O 1
ATOM 1407 N N . CYS A 1 183 ? 0.735 -7.737 -4.804 1.00 91.94 183 CYS A N 1
ATOM 1408 C CA . CYS A 1 183 ? 0.013 -7.303 -3.609 1.00 91.94 183 CYS A CA 1
ATOM 1409 C C . CYS A 1 183 ? -1.501 -7.480 -3.775 1.00 91.94 183 CYS A C 1
ATOM 1411 O O . CYS A 1 183 ? -2.111 -8.229 -3.014 1.00 91.94 183 CYS A O 1
ATOM 1413 N N . GLU A 1 184 ? -2.096 -6.884 -4.812 1.00 93.81 184 GLU A N 1
ATOM 1414 C CA . GLU A 1 184 ? -3.542 -6.956 -5.077 1.00 93.81 184 GLU A CA 1
ATOM 1415 C C . GLU A 1 184 ? -4.039 -8.388 -5.252 1.00 93.81 184 GLU A C 1
ATOM 1417 O O . GLU A 1 184 ? -5.112 -8.767 -4.776 1.00 93.81 184 GLU A O 1
ATOM 1422 N N . GLN A 1 185 ? -3.234 -9.218 -5.912 1.00 88.38 185 GLN A N 1
ATOM 1423 C CA . GLN A 1 185 ? -3.547 -10.625 -6.064 1.00 88.38 185 GLN A CA 1
ATOM 1424 C C . GLN A 1 185 ? -3.507 -11.373 -4.726 1.00 88.38 185 GLN A C 1
ATOM 1426 O O . GLN A 1 185 ? -4.371 -12.216 -4.485 1.00 88.38 185 GLN A O 1
ATOM 1431 N N . ARG A 1 186 ? -2.526 -11.078 -3.866 1.00 88.69 186 ARG A N 1
ATOM 1432 C CA . ARG A 1 186 ? -2.375 -11.699 -2.544 1.00 88.69 186 ARG A CA 1
ATOM 1433 C C . ARG A 1 186 ? -3.510 -11.312 -1.597 1.00 88.69 186 ARG A C 1
ATOM 1435 O O . ARG A 1 186 ? -4.036 -12.187 -0.919 1.00 88.69 186 ARG A O 1
ATOM 1442 N N . ILE A 1 187 ? -3.919 -10.042 -1.584 1.00 92.75 187 ILE A N 1
ATOM 1443 C CA . ILE A 1 187 ? -5.037 -9.565 -0.748 1.00 92.75 187 ILE A CA 1
ATOM 1444 C C . ILE A 1 187 ? -6.418 -9.857 -1.364 1.00 92.75 187 ILE A C 1
ATOM 1446 O O . ILE A 1 187 ? -7.439 -9.759 -0.682 1.00 92.75 187 ILE A O 1
ATOM 1450 N N . GLY A 1 188 ? -6.459 -10.246 -2.642 1.00 91.31 188 GLY A N 1
ATOM 1451 C CA . GLY A 1 188 ? -7.670 -10.662 -3.351 1.00 91.31 188 GLY A CA 1
ATOM 1452 C C . GLY A 1 188 ? -8.570 -9.515 -3.821 1.00 91.31 188 GLY A C 1
ATOM 1453 O O . GLY A 1 188 ? -9.732 -9.754 -4.150 1.00 91.31 188 GLY A O 1
ATOM 1454 N N . CYS A 1 189 ? -8.068 -8.279 -3.856 1.00 93.25 189 CYS A N 1
ATOM 1455 C CA . CYS A 1 189 ? -8.791 -7.096 -4.325 1.00 93.25 189 CYS A CA 1
ATOM 1456 C C . CYS A 1 189 ? -7.820 -6.034 -4.873 1.00 93.25 189 CYS A C 1
ATOM 1458 O O . CYS A 1 189 ? -6.653 -6.022 -4.478 1.00 93.25 189 CYS A O 1
ATOM 1460 N N . PRO A 1 190 ? -8.272 -5.127 -5.761 1.00 94.44 190 PRO A N 1
ATOM 1461 C CA . PRO A 1 190 ? -7.458 -3.983 -6.156 1.00 94.44 190 PRO A CA 1
ATOM 1462 C C . PRO A 1 190 ? -7.214 -3.050 -4.963 1.00 94.44 190 PRO A C 1
ATOM 1464 O O . PRO A 1 190 ? -8.080 -2.904 -4.096 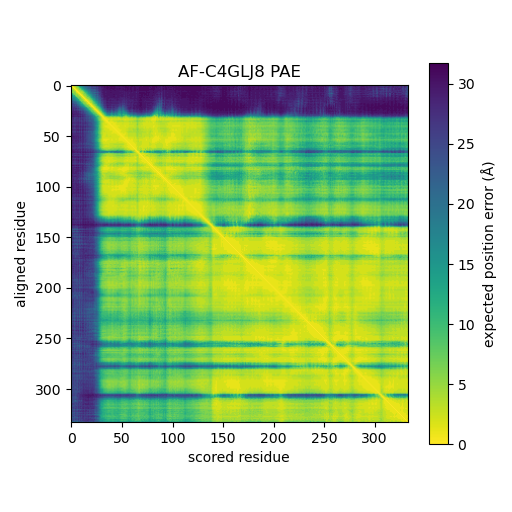1.00 94.44 190 PRO A O 1
ATOM 1467 N N . LEU A 1 191 ? -6.061 -2.383 -4.940 1.00 96.12 191 LEU A N 1
ATOM 1468 C CA . LEU A 1 191 ? -5.837 -1.270 -4.026 1.00 96.12 191 LEU A CA 1
ATOM 1469 C C . LEU A 1 191 ? -6.735 -0.096 -4.450 1.00 96.12 191 LEU A C 1
ATOM 1471 O O . LEU A 1 191 ? -7.007 0.071 -5.646 1.00 96.12 191 LEU A O 1
ATOM 1475 N N . PRO A 1 192 ? -7.176 0.763 -3.514 1.00 96.19 192 PRO A N 1
ATOM 1476 C CA . PRO A 1 192 ? -7.825 2.008 -3.893 1.00 96.19 192 PRO A CA 1
ATOM 1477 C C . PRO A 1 192 ? -6.917 2.810 -4.845 1.00 96.19 192 PRO A C 1
ATOM 1479 O O . PRO A 1 192 ? -5.709 2.887 -4.588 1.00 96.19 192 PRO A O 1
ATOM 1482 N N . PRO A 1 193 ? -7.459 3.445 -5.904 1.00 95.62 193 PRO A N 1
ATOM 1483 C CA . PRO A 1 193 ? -6.649 4.057 -6.960 1.00 95.62 193 PRO A CA 1
ATOM 1484 C C . PRO A 1 193 ? -5.562 5.009 -6.451 1.00 95.62 193 PRO A C 1
ATOM 1486 O O . PRO A 1 193 ? -4.423 4.929 -6.898 1.00 95.62 193 PRO A O 1
ATOM 1489 N N . MET A 1 194 ? -5.886 5.849 -5.465 1.00 96.12 194 MET A N 1
ATOM 1490 C CA . MET A 1 194 ? -4.938 6.824 -4.920 1.00 96.12 194 MET A CA 1
ATOM 1491 C C . MET A 1 194 ? -3.854 6.209 -4.028 1.00 96.12 194 MET A C 1
ATOM 1493 O O . MET A 1 194 ? -2.736 6.713 -4.021 1.00 96.12 194 MET A O 1
ATOM 1497 N N . LEU A 1 195 ? -4.122 5.091 -3.343 1.00 97.38 195 LEU A N 1
ATOM 1498 C CA . LEU A 1 195 ? -3.066 4.359 -2.631 1.00 97.38 195 LEU A CA 1
ATOM 1499 C C . LEU A 1 195 ? -2.143 3.641 -3.616 1.00 97.38 195 LEU A C 1
ATOM 1501 O O . LEU A 1 195 ? -0.925 3.632 -3.457 1.00 97.38 195 LEU A O 1
ATOM 1505 N N . ARG A 1 196 ? -2.719 3.067 -4.677 1.00 96.94 196 ARG A N 1
ATOM 1506 C CA . ARG A 1 196 ? -1.925 2.471 -5.750 1.00 96.94 196 ARG A CA 1
ATOM 1507 C C . ARG A 1 196 ? -1.026 3.518 -6.412 1.00 96.94 196 ARG A C 1
ATOM 1509 O O . ARG A 1 196 ? 0.151 3.243 -6.628 1.00 96.94 196 ARG A O 1
ATOM 1516 N N . ALA A 1 197 ? -1.562 4.707 -6.691 1.00 96.19 197 ALA A N 1
ATOM 1517 C CA . ALA A 1 197 ? -0.807 5.826 -7.244 1.00 96.19 197 ALA A CA 1
ATOM 1518 C C . ALA A 1 197 ? 0.300 6.293 -6.288 1.00 96.19 197 ALA A C 1
ATOM 1520 O O . ALA A 1 197 ? 1.436 6.468 -6.723 1.00 96.19 197 ALA A O 1
ATOM 1521 N N . TYR A 1 198 ? 0.014 6.394 -4.985 1.00 97.44 198 TYR A N 1
ATOM 1522 C CA . TYR A 1 198 ? 1.031 6.695 -3.978 1.00 97.44 198 TYR A CA 1
ATOM 1523 C C . TYR A 1 198 ? 2.228 5.745 -4.086 1.00 97.44 198 TYR A C 1
ATOM 1525 O O . TYR A 1 198 ? 3.363 6.186 -4.242 1.00 97.44 198 TYR A O 1
ATOM 1533 N N . HIS A 1 199 ? 2.001 4.432 -4.092 1.00 96.88 199 HIS A N 1
ATOM 1534 C CA . HIS A 1 199 ? 3.111 3.492 -4.221 1.00 96.88 199 HIS A CA 1
ATOM 1535 C C . HIS A 1 199 ? 3.790 3.559 -5.591 1.00 96.88 199 HIS A C 1
ATOM 1537 O O . HIS A 1 199 ? 5.007 3.447 -5.661 1.00 96.88 199 HIS A O 1
ATOM 1543 N N . GLN A 1 200 ? 3.036 3.753 -6.674 1.00 94.31 200 GLN A N 1
ATOM 1544 C CA . GLN A 1 200 ? 3.576 3.799 -8.034 1.00 94.31 200 GLN A CA 1
ATOM 1545 C C . GLN A 1 200 ? 4.471 5.021 -8.297 1.00 94.31 200 GLN A C 1
ATOM 1547 O O . GLN A 1 200 ? 5.376 4.927 -9.126 1.00 94.31 200 GLN A O 1
ATOM 1552 N N . HIS A 1 201 ? 4.227 6.143 -7.616 1.00 93.50 201 HIS A N 1
ATOM 1553 C CA . HIS A 1 201 ? 4.959 7.396 -7.828 1.00 93.50 201 HIS A CA 1
ATOM 1554 C C . HIS A 1 201 ? 5.895 7.769 -6.672 1.00 93.50 201 HIS A C 1
ATOM 1556 O O . HIS A 1 201 ? 6.852 8.501 -6.901 1.00 93.50 201 HIS A O 1
ATOM 1562 N N . ILE A 1 202 ? 5.643 7.275 -5.454 1.00 94.81 202 ILE A N 1
ATOM 1563 C CA . ILE A 1 202 ? 6.331 7.694 -4.222 1.00 94.81 202 ILE A CA 1
ATOM 1564 C C . ILE A 1 202 ? 6.918 6.485 -3.490 1.00 94.81 202 ILE A C 1
ATOM 1566 O O . ILE A 1 202 ? 8.134 6.338 -3.424 1.00 94.81 202 ILE A O 1
ATOM 1570 N N . GLY A 1 203 ? 6.062 5.606 -2.961 1.00 93.19 203 GLY A N 1
ATOM 1571 C CA . GLY A 1 203 ? 6.477 4.350 -2.324 1.00 93.19 203 GLY A CA 1
ATOM 1572 C C . GLY A 1 203 ? 7.289 4.477 -1.027 1.00 93.19 203 GLY A C 1
ATOM 1573 O O . GLY A 1 203 ? 7.903 3.492 -0.622 1.00 93.19 203 GLY A O 1
ATOM 1574 N N . VAL A 1 204 ? 7.304 5.643 -0.376 1.00 94.56 204 VAL A N 1
ATOM 1575 C CA . VAL A 1 204 ? 8.013 5.843 0.897 1.00 94.56 204 VAL A CA 1
ATOM 1576 C C . VAL A 1 204 ? 7.251 5.172 2.035 1.00 94.56 204 VAL A C 1
ATOM 1578 O O . VAL A 1 204 ? 6.036 5.270 2.134 1.00 94.56 204 VAL A O 1
ATOM 1581 N N . GLU A 1 205 ? 7.975 4.453 2.885 1.00 94.44 205 GLU A N 1
ATOM 1582 C CA . GLU A 1 205 ? 7.371 3.718 3.996 1.00 94.44 205 GLU A CA 1
ATOM 1583 C C . GLU A 1 205 ? 7.212 4.583 5.247 1.00 94.44 205 GLU A C 1
ATOM 1585 O O . GLU A 1 205 ? 6.157 4.573 5.874 1.00 94.44 205 GLU A O 1
ATOM 1590 N N . TYR A 1 206 ? 8.263 5.320 5.606 1.00 92.94 206 TYR A N 1
ATOM 1591 C CA . TYR A 1 206 ? 8.333 6.096 6.839 1.00 92.94 206 TYR A CA 1
ATOM 1592 C C . TYR A 1 206 ? 8.135 7.575 6.534 1.00 92.94 206 TYR A C 1
ATOM 1594 O O . TYR A 1 206 ? 9.013 8.218 5.957 1.00 92.94 206 TYR A O 1
ATOM 1602 N N . LEU A 1 207 ? 6.970 8.079 6.919 1.00 93.00 207 LEU A N 1
ATOM 1603 C CA . LEU A 1 207 ? 6.627 9.495 6.973 1.00 93.00 207 LEU A CA 1
ATOM 1604 C C . LEU A 1 207 ? 6.234 9.830 8.424 1.00 93.00 207 LEU A C 1
ATOM 1606 O O . LEU A 1 207 ? 6.628 9.109 9.341 1.00 93.00 207 LEU A O 1
ATOM 1610 N N . ALA A 1 208 ? 5.394 10.847 8.633 1.00 91.75 208 ALA A N 1
ATOM 1611 C CA . ALA A 1 208 ? 4.730 11.058 9.926 1.00 91.75 208 ALA A CA 1
ATOM 1612 C C . ALA A 1 208 ? 3.867 9.851 10.376 1.00 91.75 208 ALA A C 1
ATOM 1614 O O . ALA A 1 208 ? 3.538 9.710 11.547 1.00 91.75 208 ALA A O 1
ATOM 1615 N N . GLU A 1 209 ? 3.512 8.963 9.443 1.00 91.81 209 GLU A N 1
ATOM 1616 C CA . GLU A 1 209 ? 2.864 7.668 9.674 1.00 91.81 209 GLU A CA 1
ATOM 1617 C C . GLU A 1 209 ? 3.595 6.585 8.864 1.00 91.81 209 GLU A C 1
ATOM 1619 O O . GLU A 1 209 ? 4.288 6.897 7.886 1.00 91.81 209 GLU A O 1
ATOM 1624 N N . ILE A 1 210 ? 3.422 5.306 9.223 1.00 93.94 210 ILE A N 1
ATOM 1625 C CA . ILE A 1 210 ? 3.988 4.198 8.441 1.00 93.94 210 ILE A CA 1
ATOM 1626 C C . ILE A 1 210 ? 2.977 3.759 7.382 1.00 93.94 210 ILE A C 1
ATOM 1628 O O . ILE A 1 210 ? 1.914 3.225 7.700 1.00 93.94 210 ILE A O 1
ATOM 1632 N N . ILE A 1 211 ? 3.346 3.902 6.109 1.00 96.25 211 ILE A N 1
ATOM 1633 C CA . ILE A 1 211 ? 2.591 3.376 4.967 1.00 96.25 211 ILE A CA 1
ATOM 1634 C C . ILE A 1 211 ? 3.290 2.101 4.498 1.00 96.25 211 ILE A C 1
ATOM 1636 O O . ILE A 1 211 ? 4.403 2.135 3.977 1.00 96.25 211 ILE A O 1
ATOM 1640 N N . ASN A 1 212 ? 2.656 0.945 4.685 1.00 95.25 212 ASN A N 1
ATOM 1641 C CA . ASN A 1 212 ? 3.303 -0.333 4.412 1.00 95.25 212 ASN A CA 1
ATOM 1642 C C . ASN A 1 212 ? 3.650 -0.485 2.923 1.00 95.25 212 ASN A C 1
ATOM 1644 O O . ASN A 1 212 ? 2.790 -0.261 2.069 1.00 95.25 212 ASN A O 1
ATOM 1648 N N . PRO A 1 213 ? 4.869 -0.943 2.582 1.00 93.81 213 PRO A N 1
ATOM 1649 C CA . PRO A 1 213 ? 5.195 -1.290 1.210 1.00 93.81 213 PRO A CA 1
ATOM 1650 C C . PRO A 1 213 ? 4.312 -2.463 0.740 1.00 93.81 213 PRO A C 1
ATOM 1652 O O . PRO A 1 213 ? 3.816 -3.235 1.572 1.00 93.81 213 PRO A O 1
ATOM 1655 N N . PRO A 1 214 ? 4.107 -2.642 -0.581 1.00 93.88 214 PRO A N 1
ATOM 1656 C CA . PRO A 1 214 ? 3.134 -3.598 -1.115 1.00 93.88 214 PRO A CA 1
ATOM 1657 C C . PRO A 1 214 ? 3.276 -5.037 -0.598 1.00 93.88 214 PRO A C 1
ATOM 1659 O O . PRO A 1 214 ? 2.283 -5.752 -0.496 1.00 93.88 214 PRO A O 1
ATOM 1662 N N . GLU A 1 215 ? 4.479 -5.488 -0.251 1.00 87.94 215 GLU A N 1
ATOM 1663 C CA . GLU A 1 215 ? 4.740 -6.811 0.322 1.00 87.94 215 GLU A CA 1
ATOM 1664 C C . GLU A 1 215 ? 4.223 -7.004 1.757 1.00 87.94 215 GLU A C 1
ATOM 1666 O O . GLU A 1 215 ? 4.025 -8.150 2.157 1.00 87.94 215 GLU A O 1
ATOM 1671 N N . ARG A 1 216 ? 3.976 -5.922 2.509 1.00 91.56 216 ARG A N 1
ATOM 1672 C CA . ARG A 1 216 ? 3.466 -5.951 3.893 1.00 91.56 216 ARG A CA 1
ATOM 1673 C C . ARG A 1 216 ? 1.996 -5.552 4.030 1.00 91.56 216 ARG A C 1
ATOM 1675 O O . ARG A 1 216 ? 1.446 -5.626 5.118 1.00 91.56 216 ARG A O 1
ATOM 1682 N N . ILE A 1 217 ? 1.348 -5.128 2.947 1.00 96.06 217 ILE A N 1
ATOM 1683 C CA . ILE A 1 217 ? -0.103 -4.897 2.946 1.00 96.06 217 ILE A CA 1
ATOM 1684 C C . ILE A 1 217 ? -0.801 -6.255 2.981 1.00 96.06 217 ILE A C 1
ATOM 1686 O O . ILE A 1 217 ? -0.562 -7.069 2.092 1.00 96.06 217 ILE A O 1
ATOM 1690 N N . GLU A 1 218 ? -1.656 -6.542 3.956 1.00 94.94 218 GLU A N 1
ATOM 1691 C CA . GLU A 1 218 ? -2.275 -7.868 4.103 1.00 94.94 218 GLU A CA 1
ATOM 1692 C C . GLU A 1 218 ? -3.644 -7.815 4.803 1.00 94.94 218 GLU A C 1
ATOM 1694 O O . GLU A 1 218 ? -4.008 -6.777 5.357 1.00 94.94 218 GLU A O 1
ATOM 1699 N N . PRO A 1 219 ? -4.473 -8.876 4.746 1.00 96.38 219 PRO A N 1
ATOM 1700 C CA . PRO A 1 219 ? -5.741 -8.902 5.473 1.00 96.38 219 PRO A CA 1
ATOM 1701 C C . PRO A 1 219 ? -5.544 -8.648 6.971 1.00 96.38 219 PRO A C 1
ATOM 1703 O O . PRO A 1 219 ? -4.622 -9.190 7.570 1.00 96.38 219 PRO A O 1
ATOM 1706 N N . LEU A 1 220 ? -6.434 -7.869 7.597 1.00 95.88 220 LEU A N 1
ATOM 1707 C CA . LEU A 1 220 ? -6.280 -7.485 9.008 1.00 95.88 220 LEU A CA 1
ATOM 1708 C C . LEU A 1 220 ? -6.148 -8.695 9.946 1.00 95.88 220 LEU A C 1
ATOM 1710 O O . LEU A 1 220 ? -5.328 -8.686 10.854 1.00 95.88 220 LEU A O 1
ATOM 1714 N N . LEU A 1 221 ? -6.929 -9.750 9.705 1.00 93.44 221 LEU A N 1
ATOM 1715 C CA . LEU A 1 221 ? -6.889 -10.971 10.518 1.00 93.44 221 LEU A CA 1
ATOM 1716 C C . LEU A 1 221 ? -5.552 -11.724 10.422 1.00 93.44 221 LEU A C 1
ATOM 1718 O O . LEU A 1 221 ? -5.221 -12.482 11.330 1.00 93.44 221 LEU A O 1
ATOM 1722 N N . ASP A 1 222 ? -4.799 -11.517 9.340 1.00 92.94 222 ASP A N 1
ATOM 1723 C CA . ASP A 1 222 ? -3.457 -12.074 9.172 1.00 92.94 222 ASP A CA 1
ATOM 1724 C C . ASP A 1 222 ? -2.398 -11.135 9.783 1.00 92.94 222 ASP A C 1
ATOM 1726 O O . ASP A 1 222 ? -1.494 -11.607 10.472 1.00 92.94 222 ASP A O 1
ATOM 1730 N N . ALA A 1 223 ? -2.555 -9.814 9.602 1.00 91.44 223 ALA A N 1
ATOM 1731 C CA . ALA A 1 223 ? -1.665 -8.781 10.148 1.00 91.44 223 ALA A CA 1
ATOM 1732 C C . ALA A 1 223 ? -1.698 -8.705 11.683 1.00 91.44 223 ALA A C 1
ATOM 1734 O O . ALA A 1 223 ? -0.675 -8.474 12.326 1.00 91.44 223 ALA A O 1
ATOM 1735 N N . PHE A 1 224 ? -2.877 -8.904 12.279 1.00 91.12 224 PHE A N 1
ATOM 1736 C CA . PHE A 1 224 ? -3.093 -8.815 13.719 1.00 91.12 224 PHE A CA 1
ATOM 1737 C C . PHE A 1 224 ? -3.870 -10.027 14.256 1.00 91.12 224 PHE A C 1
ATOM 1739 O O . PHE A 1 224 ? -5.058 -9.929 14.579 1.00 91.12 224 PHE A O 1
ATOM 1746 N N . PRO A 1 225 ? -3.202 -11.187 14.417 1.00 87.88 225 PRO A N 1
ATOM 1747 C CA . PRO A 1 225 ? -3.830 -12.386 14.977 1.00 87.88 225 PRO A CA 1
ATOM 1748 C C . PRO A 1 225 ? -4.341 -12.196 16.413 1.00 87.88 225 PRO A C 1
ATOM 1750 O O . PRO A 1 225 ? -5.263 -12.893 16.829 1.00 87.88 225 PRO A O 1
ATOM 1753 N N . GLY A 1 226 ? -3.760 -11.243 17.156 1.00 87.81 226 GLY A N 1
ATOM 1754 C CA . GLY A 1 226 ? -4.164 -10.884 18.520 1.00 87.81 226 GLY A CA 1
ATOM 1755 C C . GLY A 1 226 ? -5.556 -10.257 18.622 1.00 87.81 226 GLY A C 1
ATOM 1756 O O . GLY A 1 226 ? -6.077 -10.131 19.725 1.00 87.81 226 GLY A O 1
ATOM 1757 N N . LEU A 1 227 ? -6.201 -9.918 17.495 1.00 89.06 227 LEU A N 1
ATOM 1758 C CA . LEU A 1 227 ? -7.587 -9.452 17.501 1.00 89.06 227 LEU A CA 1
ATOM 1759 C C . LEU A 1 227 ? -8.515 -10.461 18.182 1.00 89.06 227 LEU A C 1
ATOM 1761 O O . LEU A 1 227 ? -9.442 -10.059 18.872 1.00 89.06 227 LEU A O 1
ATOM 1765 N N . GLU A 1 228 ? -8.270 -11.762 18.005 1.00 88.62 228 GLU A N 1
ATOM 1766 C CA . GLU A 1 228 ? -9.108 -12.808 18.595 1.00 88.62 228 GLU A CA 1
ATOM 1767 C C . GLU A 1 228 ? -9.164 -12.716 20.125 1.00 88.62 228 GLU A C 1
ATOM 1769 O O . GLU A 1 228 ? -10.250 -12.878 20.674 1.00 88.62 228 GLU A O 1
ATOM 1774 N N . ASP A 1 229 ? -8.061 -12.347 20.786 1.00 88.50 229 ASP A N 1
ATOM 1775 C CA . ASP A 1 229 ? -8.013 -12.165 22.241 1.00 88.50 229 ASP A CA 1
ATOM 1776 C C . ASP A 1 229 ? -8.921 -10.997 22.683 1.00 88.50 229 ASP A C 1
ATOM 1778 O O . ASP A 1 229 ? -9.656 -11.111 23.659 1.00 88.50 229 ASP A O 1
ATOM 1782 N N . ILE A 1 230 ? -8.959 -9.901 21.912 1.00 86.44 230 ILE A N 1
ATOM 1783 C CA . ILE A 1 230 ? -9.850 -8.750 22.166 1.00 86.44 230 ILE A CA 1
ATOM 1784 C C . ILE A 1 230 ? -11.323 -9.152 22.001 1.00 86.44 230 ILE A C 1
ATOM 1786 O O . ILE A 1 230 ? -12.204 -8.674 22.717 1.00 86.44 230 ILE A O 1
ATOM 1790 N N . LEU A 1 231 ? -11.617 -10.038 21.045 1.00 88.81 231 LEU A N 1
ATOM 1791 C CA . LEU A 1 231 ? -12.982 -10.492 20.785 1.00 88.81 231 LEU A CA 1
ATOM 1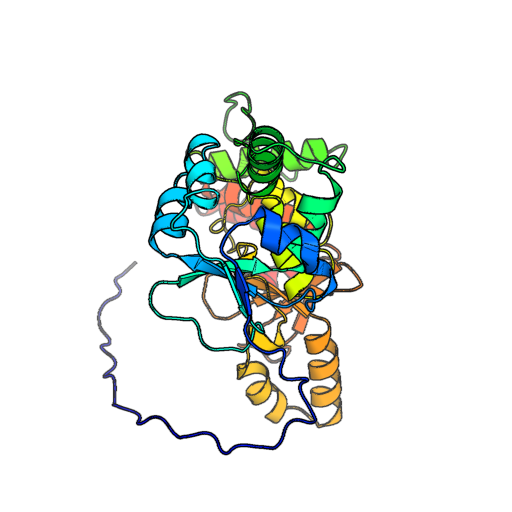792 C C . LEU A 1 231 ? -13.541 -11.378 21.908 1.00 88.81 231 LEU A C 1
ATOM 1794 O O . LEU A 1 231 ? -14.765 -11.485 22.006 1.00 88.81 231 LEU A O 1
ATOM 1798 N N . GLU A 1 232 ? -12.694 -12.004 22.735 1.00 89.00 232 GLU A N 1
ATOM 1799 C CA . GLU A 1 232 ? -13.127 -12.833 23.872 1.00 89.00 232 GLU A CA 1
ATOM 1800 C C . GLU A 1 232 ? -13.801 -12.012 24.982 1.00 89.00 232 GLU A C 1
ATOM 1802 O O . GLU A 1 232 ? -14.700 -12.519 25.658 1.00 89.00 232 GLU A O 1
ATOM 1807 N N . ASP A 1 233 ? -13.433 -10.735 25.120 1.00 87.69 233 ASP A N 1
ATOM 1808 C CA . ASP A 1 233 ? -13.987 -9.821 26.126 1.00 87.69 233 ASP A CA 1
ATOM 1809 C C . ASP A 1 233 ? -15.334 -9.192 25.707 1.00 87.69 233 ASP A C 1
ATOM 1811 O O . ASP A 1 233 ? -16.006 -8.530 26.505 1.00 87.69 233 ASP A O 1
ATOM 1815 N N . LEU A 1 234 ? -15.7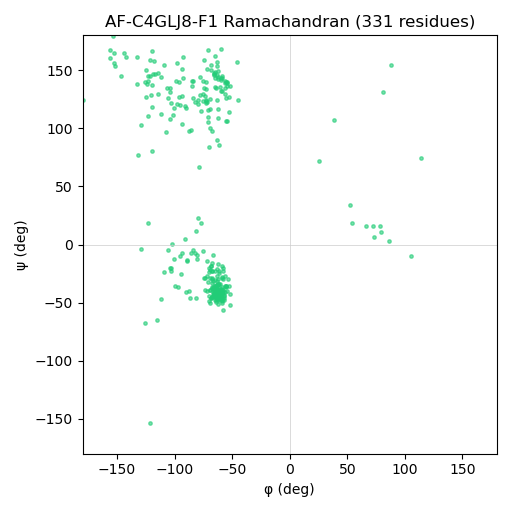67 -9.404 24.459 1.00 88.81 234 LEU A N 1
ATOM 1816 C CA . LEU A 1 234 ? -17.016 -8.871 23.911 1.00 88.81 234 LEU A CA 1
ATOM 1817 C C . LEU A 1 234 ? -18.187 -9.855 24.062 1.00 88.81 234 LEU A C 1
ATOM 1819 O O . LEU A 1 234 ? -18.024 -11.069 24.187 1.00 88.81 234 LEU A O 1
ATOM 1823 N N . SER A 1 235 ? -19.425 -9.351 23.967 1.00 92.44 235 SER A N 1
ATOM 1824 C CA . SER A 1 235 ? -20.577 -10.249 23.802 1.00 92.44 235 SER A CA 1
ATOM 1825 C C . SER A 1 235 ? -20.489 -11.018 22.477 1.00 92.44 235 SER A C 1
ATOM 1827 O O . SER A 1 235 ? -19.935 -10.525 21.496 1.00 92.44 235 SER A O 1
ATOM 1829 N N . ALA A 1 236 ? -21.095 -12.207 22.404 1.00 93.31 236 ALA A N 1
ATOM 1830 C CA . ALA A 1 236 ? -21.045 -13.046 21.202 1.00 93.31 236 ALA A CA 1
ATOM 1831 C C . ALA A 1 236 ? -21.538 -12.334 19.924 1.00 93.31 236 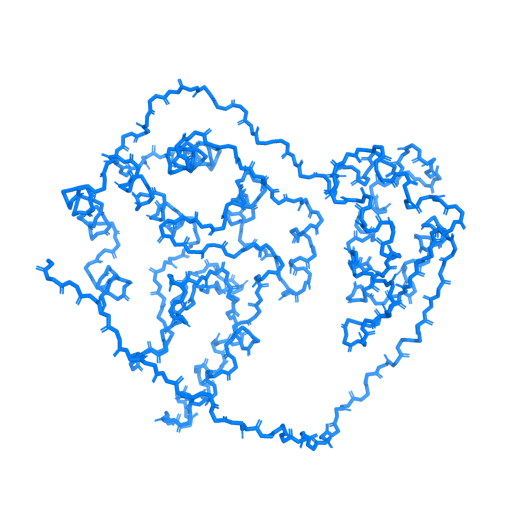ALA A C 1
ATOM 1833 O O . ALA A 1 236 ? -20.990 -12.556 18.846 1.00 93.31 236 ALA A O 1
ATOM 1834 N N . GLU A 1 237 ? -22.552 -11.470 20.038 1.00 94.38 237 GLU A N 1
ATOM 1835 C CA . GLU A 1 237 ? -23.066 -10.676 18.915 1.00 94.38 237 GLU A CA 1
ATOM 1836 C C . GLU A 1 237 ? -22.049 -9.623 18.457 1.00 94.38 237 GLU A C 1
ATOM 1838 O O . GLU A 1 237 ? -21.753 -9.530 17.265 1.00 94.38 237 GLU A O 1
ATOM 1843 N N . GLN A 1 238 ? -21.454 -8.889 19.402 1.00 92.25 238 GLN A N 1
ATOM 1844 C CA . GLN A 1 238 ? -20.409 -7.903 19.116 1.00 92.25 238 GLN A CA 1
ATOM 1845 C C . GLN A 1 238 ? -19.167 -8.569 18.520 1.00 92.25 238 GLN A C 1
ATOM 1847 O O . GLN A 1 238 ? -18.682 -8.135 17.481 1.00 92.25 238 GLN A O 1
ATOM 1852 N N . ALA A 1 239 ? -18.698 -9.670 19.109 1.00 92.25 239 ALA A N 1
ATOM 1853 C CA . ALA A 1 239 ? -17.551 -10.418 18.610 1.00 92.25 239 ALA A CA 1
ATOM 1854 C C . ALA A 1 239 ? -17.777 -10.930 17.176 1.00 92.25 239 ALA A C 1
ATOM 1856 O O . ALA A 1 239 ? -16.876 -10.872 16.336 1.00 92.25 239 ALA A O 1
ATOM 1857 N N . ALA A 1 240 ? -18.981 -11.425 16.868 1.00 94.19 240 ALA A N 1
ATOM 1858 C CA . ALA A 1 240 ? -19.332 -11.863 15.520 1.00 94.19 240 ALA A CA 1
ATOM 1859 C C . ALA A 1 240 ? -19.350 -10.694 14.522 1.00 94.19 240 ALA A C 1
ATOM 1861 O O . ALA A 1 240 ? -18.808 -10.827 13.423 1.00 94.19 240 ALA A O 1
ATOM 1862 N N . ALA A 1 241 ? -19.928 -9.552 14.907 1.00 93.88 241 ALA A N 1
ATOM 1863 C CA . ALA A 1 241 ? -19.974 -8.354 14.074 1.00 93.88 241 ALA A CA 1
ATOM 1864 C C . ALA A 1 241 ? -18.571 -7.785 13.801 1.00 93.88 241 ALA A C 1
ATOM 1866 O O . ALA A 1 241 ? -18.222 -7.553 12.642 1.00 93.88 241 ALA A O 1
ATOM 1867 N N . THR A 1 242 ? -17.739 -7.638 14.836 1.00 93.50 242 THR A N 1
ATOM 1868 C CA . THR A 1 242 ? -16.361 -7.139 14.713 1.00 93.50 242 THR A CA 1
ATOM 1869 C C . THR A 1 242 ? -15.511 -8.071 13.856 1.00 93.50 242 THR A C 1
ATOM 1871 O O . THR A 1 242 ? -14.813 -7.605 12.960 1.00 93.50 242 THR A O 1
ATOM 1874 N N . ARG A 1 243 ? -15.622 -9.395 14.036 1.00 94.56 243 ARG A N 1
ATOM 1875 C CA . ARG A 1 243 ? -14.900 -10.369 13.200 1.00 94.56 243 ARG A CA 1
ATOM 1876 C C . ARG A 1 243 ? -15.328 -10.308 11.734 1.00 94.56 243 ARG A C 1
ATOM 1878 O O . ARG A 1 243 ? -14.488 -10.390 10.839 1.00 94.56 243 ARG A O 1
ATOM 1885 N N . ALA A 1 244 ? -16.627 -10.150 11.472 1.00 95.25 244 ALA A N 1
ATOM 1886 C CA . ALA A 1 244 ? -17.136 -10.003 10.111 1.00 95.25 244 ALA A CA 1
ATOM 1887 C C . ALA A 1 244 ? -16.602 -8.728 9.439 1.00 95.25 244 ALA A C 1
ATOM 1889 O O . ALA A 1 244 ? -16.196 -8.779 8.275 1.00 95.25 244 ALA A O 1
ATOM 1890 N N . LEU A 1 245 ? -16.557 -7.615 10.179 1.00 96.44 245 LEU A N 1
ATOM 1891 C CA . LEU A 1 245 ? -15.968 -6.360 9.720 1.00 96.44 245 LEU A CA 1
ATOM 1892 C C . LEU A 1 245 ? -14.462 -6.505 9.468 1.00 96.44 245 LEU A C 1
ATOM 1894 O O . LEU A 1 245 ? -14.009 -6.174 8.377 1.00 96.44 245 LEU A O 1
ATOM 1898 N N . ALA A 1 246 ? -13.701 -7.068 10.409 1.00 95.94 246 ALA A N 1
ATOM 1899 C CA . ALA A 1 246 ? -12.265 -7.310 10.259 1.00 95.94 246 ALA A CA 1
ATOM 1900 C C . ALA A 1 246 ? -11.942 -8.167 9.024 1.00 95.94 246 ALA A C 1
ATOM 1902 O O . ALA A 1 246 ? -10.983 -7.892 8.307 1.00 95.94 246 ALA A O 1
ATOM 1903 N N . GLY A 1 247 ? -12.797 -9.141 8.693 1.00 95.88 247 GLY A N 1
ATOM 1904 C CA . GLY A 1 247 ? -12.688 -9.927 7.461 1.00 95.88 247 GLY A CA 1
ATOM 1905 C C . GLY A 1 247 ? -12.829 -9.114 6.161 1.00 95.88 247 GLY A C 1
ATOM 1906 O O . GLY A 1 247 ? -12.446 -9.597 5.094 1.00 95.88 247 GLY A O 1
ATOM 1907 N N . GLN A 1 248 ? -13.357 -7.887 6.219 1.00 97.44 248 GLN A N 1
ATOM 1908 C CA . GLN A 1 248 ? -13.405 -6.946 5.094 1.00 97.44 248 GLN A CA 1
ATOM 1909 C C . GLN A 1 248 ? -12.234 -5.955 5.078 1.00 97.44 248 GLN A C 1
ATOM 1911 O O . GLN A 1 248 ? -12.047 -5.264 4.071 1.00 97.44 248 GLN A O 1
ATOM 1916 N N . LEU A 1 249 ? -11.433 -5.892 6.141 1.00 97.94 249 LEU A N 1
ATOM 1917 C CA . LEU A 1 249 ? -10.350 -4.927 6.290 1.00 97.94 249 LEU A CA 1
ATOM 1918 C C . LEU A 1 249 ? -9.006 -5.484 5.793 1.00 97.94 249 LEU A C 1
ATOM 1920 O O . LEU A 1 249 ? -8.706 -6.672 5.929 1.00 97.94 249 LEU A O 1
ATOM 1924 N N . ILE A 1 250 ? -8.209 -4.607 5.187 1.00 98.00 250 ILE A N 1
ATOM 1925 C CA . ILE A 1 250 ? -6.834 -4.850 4.737 1.00 98.00 250 ILE A CA 1
ATOM 1926 C C . ILE A 1 250 ? -5.926 -3.863 5.468 1.00 98.00 250 ILE A C 1
ATOM 1928 O O . ILE A 1 250 ? -6.091 -2.659 5.286 1.00 98.00 250 ILE A O 1
ATOM 1932 N N . ALA A 1 251 ? -4.981 -4.348 6.268 1.00 97.19 251 ALA A N 1
ATOM 1933 C CA . ALA A 1 251 ? -3.970 -3.512 6.899 1.00 97.19 251 ALA A CA 1
ATOM 1934 C C . ALA A 1 251 ? -2.997 -2.985 5.832 1.00 97.19 251 ALA A C 1
ATOM 1936 O O . ALA A 1 251 ? -2.421 -3.761 5.067 1.00 97.19 251 ALA A O 1
ATOM 1937 N N . PHE A 1 252 ? -2.830 -1.666 5.766 1.00 97.31 252 PHE A N 1
ATOM 1938 C CA . PHE A 1 252 ? -1.966 -0.986 4.793 1.00 97.31 252 PHE A CA 1
ATOM 1939 C C . PHE A 1 252 ? -0.997 0.013 5.431 1.00 97.31 252 PHE A C 1
ATOM 1941 O O . PHE A 1 252 ? -0.160 0.572 4.730 1.00 97.31 252 PHE A O 1
ATOM 1948 N N . GLY A 1 253 ? -1.081 0.220 6.740 1.00 94.25 253 GLY A N 1
ATOM 1949 C CA . GLY A 1 253 ? -0.159 1.062 7.486 1.00 94.25 253 GLY A CA 1
ATOM 1950 C C . GLY A 1 253 ? -0.118 0.674 8.956 1.00 94.25 253 GLY A C 1
ATOM 1951 O O . GLY A 1 253 ? -0.960 -0.093 9.427 1.00 94.25 253 GLY A O 1
ATOM 1952 N N . ASP A 1 254 ? 0.872 1.208 9.651 1.00 88.25 254 ASP A N 1
ATOM 1953 C CA . ASP A 1 254 ? 1.090 1.038 11.086 1.00 88.25 254 ASP A CA 1
ATOM 1954 C C . ASP A 1 254 ? 1.130 2.432 11.721 1.00 88.25 254 ASP A C 1
ATOM 1956 O O . ASP A 1 254 ? 1.655 3.380 11.130 1.00 88.25 254 ASP A O 1
ATOM 1960 N N . TYR A 1 255 ? 0.533 2.567 12.896 1.00 80.38 255 TYR A N 1
ATOM 1961 C CA . TYR A 1 255 ? 0.583 3.799 13.658 1.00 80.38 255 TYR A CA 1
ATOM 1962 C C . TYR A 1 255 ? 1.826 3.794 14.546 1.00 80.38 255 TYR A C 1
ATOM 1964 O O . TYR A 1 255 ? 1.870 3.197 15.625 1.00 80.38 255 TYR A O 1
ATOM 1972 N N . LEU A 1 256 ? 2.873 4.459 14.057 1.00 69.50 256 LEU A N 1
ATOM 1973 C CA . LEU A 1 256 ? 4.133 4.685 14.774 1.00 69.50 256 LEU A CA 1
ATOM 1974 C C . LEU A 1 256 ? 4.811 3.407 15.324 1.00 69.50 256 LEU A C 1
ATOM 1976 O O . LEU A 1 256 ? 5.665 3.490 16.209 1.00 69.50 256 LEU A O 1
ATOM 1980 N N . GLY A 1 257 ? 4.464 2.220 14.815 1.00 67.19 257 GLY A N 1
ATOM 1981 C CA . GLY A 1 257 ? 5.020 0.943 15.263 1.00 67.19 257 GLY A CA 1
ATOM 1982 C C . GLY A 1 257 ? 4.522 0.494 16.638 1.00 67.19 257 GLY A C 1
ATOM 1983 O O . GLY A 1 257 ? 5.161 -0.362 17.257 1.00 67.19 257 GLY A O 1
ATOM 1984 N N . ASN A 1 258 ? 3.437 1.082 17.156 1.00 75.62 258 ASN A N 1
ATOM 1985 C CA . ASN A 1 258 ? 2.924 0.759 18.488 1.00 75.62 258 ASN A CA 1
ATOM 1986 C C . ASN A 1 258 ? 1.978 -0.456 18.501 1.00 75.62 258 ASN A C 1
ATOM 1988 O O . ASN A 1 258 ? 1.630 -0.926 19.580 1.00 75.62 258 ASN A O 1
ATOM 1992 N N . GLY A 1 259 ? 1.608 -0.981 17.327 1.00 79.38 259 GLY A N 1
ATOM 1993 C CA . GLY A 1 259 ? 0.699 -2.119 17.171 1.00 79.38 259 GLY A CA 1
ATOM 1994 C C . GLY A 1 259 ? -0.706 -1.746 16.692 1.00 79.38 259 GLY A C 1
ATOM 1995 O O . GLY A 1 259 ? -1.460 -2.643 16.313 1.00 79.38 259 GLY A O 1
ATOM 1996 N N . ASN A 1 260 ? -1.055 -0.457 16.648 1.00 90.12 260 ASN A N 1
ATOM 1997 C CA . ASN A 1 260 ? -2.271 0.016 15.990 1.00 90.12 260 ASN A CA 1
ATOM 1998 C C . ASN A 1 260 ? -2.077 0.050 14.470 1.00 90.12 260 ASN A C 1
ATOM 2000 O O . ASN A 1 260 ? -0.997 0.355 13.965 1.00 90.12 260 ASN A O 1
ATOM 2004 N N . LEU A 1 261 ? -3.132 -0.276 13.723 1.00 94.19 261 LEU A N 1
ATOM 2005 C CA . LEU A 1 261 ? -3.038 -0.469 12.274 1.00 94.19 261 LEU A CA 1
ATOM 2006 C C . LEU A 1 261 ? -4.002 0.429 11.508 1.00 94.19 261 LEU A C 1
ATOM 2008 O O . LEU A 1 261 ? -5.193 0.515 11.816 1.00 94.19 261 LEU A O 1
ATOM 2012 N N . TRP A 1 262 ? -3.508 0.990 10.409 1.00 96.12 262 TRP A N 1
ATOM 2013 C CA . TRP A 1 262 ? -4.341 1.621 9.395 1.00 96.12 262 TRP A CA 1
ATOM 2014 C C . TRP A 1 262 ? -4.875 0.568 8.434 1.00 96.12 262 TRP A C 1
ATOM 2016 O O . TRP A 1 262 ? -4.125 -0.208 7.837 1.00 96.12 262 TRP A O 1
ATOM 2026 N N . CYS A 1 263 ? -6.194 0.546 8.275 1.00 97.44 263 CYS A N 1
ATOM 2027 C CA . CYS A 1 263 ? -6.914 -0.464 7.516 1.00 97.44 263 CYS A CA 1
ATOM 2028 C C . CYS A 1 263 ? -7.763 0.148 6.401 1.00 97.44 263 CYS A C 1
ATOM 2030 O O . CYS A 1 263 ? -8.374 1.194 6.574 1.00 97.44 263 CYS A O 1
ATOM 2032 N N . LEU A 1 264 ? -7.880 -0.539 5.269 1.00 96.88 264 LEU A N 1
ATOM 2033 C CA . LEU A 1 264 ? -8.805 -0.207 4.188 1.00 96.88 264 LEU A CA 1
ATOM 2034 C C . LEU A 1 264 ? -9.952 -1.192 4.173 1.00 96.88 264 LEU A C 1
ATOM 2036 O O . LEU A 1 264 ? -9.741 -2.405 4.176 1.00 96.88 264 LEU A O 1
ATOM 2040 N N . HIS A 1 265 ? -11.169 -0.687 4.046 1.00 97.06 265 HIS A N 1
ATOM 2041 C CA . HIS A 1 265 ? -12.305 -1.536 3.744 1.00 97.06 265 HIS A CA 1
ATOM 2042 C C . HIS A 1 265 ? -12.304 -1.907 2.257 1.00 97.06 265 HIS A C 1
ATOM 2044 O O . HIS A 1 265 ? -12.494 -1.050 1.390 1.00 97.06 265 HIS A O 1
ATOM 2050 N N . ARG A 1 266 ? -12.130 -3.198 1.947 1.00 95.00 266 ARG A N 1
ATOM 2051 C CA . ARG A 1 266 ? -11.872 -3.700 0.581 1.00 95.00 266 ARG A CA 1
ATOM 2052 C C . ARG A 1 266 ? -12.930 -3.349 -0.468 1.00 95.00 266 ARG A C 1
ATOM 2054 O O . ARG A 1 266 ? -12.642 -3.385 -1.657 1.00 95.00 266 ARG A O 1
ATOM 2061 N N . GLN A 1 267 ? -14.160 -3.052 -0.043 1.00 91.38 267 GLN A N 1
ATOM 2062 C CA . GLN A 1 267 ? -15.264 -2.733 -0.957 1.00 91.38 267 GLN A CA 1
ATOM 2063 C C . GLN A 1 267 ? -15.511 -1.230 -1.098 1.00 91.38 267 GLN A C 1
ATOM 2065 O O . GLN A 1 267 ? -15.894 -0.770 -2.168 1.00 91.38 267 GLN A O 1
ATOM 2070 N N . THR A 1 268 ? -15.338 -0.471 -0.013 1.00 92.94 268 THR A N 1
ATOM 2071 C CA . THR A 1 268 ? -15.737 0.948 0.045 1.00 92.94 268 THR A CA 1
ATOM 2072 C C . THR A 1 268 ? -14.544 1.889 -0.063 1.00 92.94 268 THR A C 1
ATOM 2074 O O . THR A 1 268 ? -14.728 3.055 -0.390 1.00 92.94 268 THR A O 1
ATOM 2077 N N . GLY A 1 269 ? -13.328 1.406 0.209 1.00 91.12 269 GLY A N 1
ATOM 2078 C CA . GLY A 1 269 ? -12.116 2.221 0.257 1.00 91.12 269 GLY A CA 1
ATOM 2079 C C . GLY A 1 269 ? -12.017 3.132 1.485 1.00 91.12 269 GLY A C 1
ATOM 2080 O O . GLY A 1 269 ? -11.085 3.931 1.548 1.00 91.12 269 GLY A O 1
ATOM 2081 N N . GLN A 1 270 ? -12.946 3.019 2.444 1.00 96.19 270 GLN A N 1
ATOM 2082 C CA . GLN A 1 270 ? -12.880 3.737 3.721 1.00 96.19 270 GLN A CA 1
ATOM 2083 C C . GLN A 1 270 ? -11.639 3.321 4.506 1.00 96.19 270 GLN A C 1
ATOM 2085 O O . GLN A 1 270 ? -11.272 2.143 4.500 1.00 96.19 270 GLN A O 1
ATOM 2090 N N . VAL A 1 271 ? -11.043 4.281 5.208 1.00 96.94 271 VAL A N 1
ATOM 2091 C CA . VAL A 1 271 ? -9.909 4.055 6.101 1.00 96.94 271 VAL A CA 1
ATOM 2092 C C . VAL A 1 271 ? -10.421 3.898 7.522 1.00 96.94 271 VAL A C 1
ATOM 2094 O O . VAL A 1 271 ? -11.150 4.746 8.041 1.00 96.94 271 VAL A O 1
ATOM 2097 N N . TRP A 1 272 ? -10.017 2.799 8.132 1.00 96.19 272 TRP A N 1
ATOM 2098 C CA . TRP A 1 272 ? -10.326 2.406 9.490 1.00 96.19 272 TRP A CA 1
ATOM 2099 C C . TRP A 1 272 ? -9.049 2.405 10.314 1.00 96.19 272 TRP A C 1
ATOM 2101 O O . TRP A 1 272 ? -7.976 2.083 9.807 1.00 96.19 272 TRP A O 1
ATOM 2111 N N . TYR A 1 273 ? -9.193 2.733 11.585 1.00 94.12 273 TYR A N 1
ATOM 2112 C CA . TYR A 1 273 ? -8.153 2.602 12.582 1.00 94.12 273 TYR A CA 1
ATOM 2113 C C . TYR A 1 273 ? -8.456 1.373 13.433 1.00 94.12 273 TYR A C 1
ATOM 2115 O O . TYR A 1 273 ? -9.559 1.246 13.976 1.00 94.12 273 TYR A O 1
ATOM 2123 N N . CYS A 1 274 ? -7.504 0.443 13.459 1.00 93.25 274 CYS A N 1
ATOM 2124 C CA . CYS A 1 274 ? -7.511 -0.707 14.344 1.00 93.25 274 CYS A CA 1
ATOM 2125 C C . CYS A 1 274 ? -6.721 -0.338 15.595 1.00 93.25 274 CYS A C 1
ATOM 2127 O O . CYS A 1 274 ? -5.493 -0.297 15.561 1.00 93.25 274 CYS A O 1
ATOM 2129 N N . ASP A 1 275 ? -7.448 -0.060 16.665 1.00 88.81 275 ASP A N 1
ATOM 2130 C CA . ASP A 1 275 ? -6.927 0.302 17.972 1.00 88.81 275 ASP A CA 1
ATOM 2131 C C . ASP A 1 275 ? -6.980 -0.926 18.884 1.00 88.81 275 ASP A C 1
ATOM 2133 O O . ASP A 1 275 ? -8.053 -1.479 19.130 1.00 88.81 275 ASP A O 1
ATOM 2137 N N . HIS A 1 276 ? -5.828 -1.392 19.353 1.00 81.25 276 HIS A N 1
ATOM 2138 C CA . HIS A 1 276 ? -5.763 -2.530 20.271 1.00 81.25 276 HIS A CA 1
ATOM 2139 C C . HIS A 1 276 ? -5.730 -2.115 21.750 1.00 81.25 276 HIS A C 1
ATOM 2141 O O . HIS A 1 276 ? -5.838 -2.975 22.623 1.00 81.25 276 HIS A O 1
ATOM 2147 N N . ASP A 1 277 ? -5.611 -0.816 22.030 1.00 77.00 277 ASP A N 1
ATOM 2148 C CA . ASP A 1 277 ? -5.454 -0.253 23.370 1.00 77.00 277 ASP A CA 1
ATOM 2149 C C . ASP A 1 277 ? -6.793 0.176 23.992 1.00 77.00 277 ASP A C 1
ATOM 2151 O O . ASP A 1 277 ? -6.924 0.225 25.220 1.00 77.00 277 ASP A O 1
ATOM 2155 N N . THR A 1 278 ? -7.806 0.493 23.177 1.00 69.12 278 THR A N 1
ATOM 2156 C CA . THR A 1 278 ? -9.082 1.052 23.660 1.00 69.12 278 THR A CA 1
ATOM 2157 C C . THR A 1 278 ? -10.317 0.196 23.346 1.00 69.12 278 THR A C 1
ATOM 2159 O O . THR A 1 278 ? -10.292 -0.750 22.565 1.00 69.12 278 THR A O 1
ATOM 2162 N N . GLY A 1 279 ? -11.442 0.520 24.000 1.00 67.06 279 GLY A N 1
ATOM 2163 C CA . GLY A 1 279 ? -12.665 -0.297 23.978 1.00 67.06 279 GLY A CA 1
ATOM 2164 C C . GLY A 1 279 ? -13.408 -0.374 22.635 1.00 67.06 279 GLY A C 1
ATOM 2165 O O . GLY A 1 279 ? -14.205 -1.291 22.446 1.00 67.06 279 GLY A O 1
ATOM 2166 N N . GLU A 1 280 ? -13.161 0.547 21.698 1.00 81.19 280 GLU A N 1
ATOM 2167 C CA . GLU A 1 280 ? -13.645 0.445 20.313 1.00 81.19 280 GLU A CA 1
ATOM 2168 C C . GLU A 1 280 ? -12.474 0.112 19.391 1.00 81.19 280 GLU A C 1
ATOM 2170 O O . GLU A 1 280 ? -11.732 0.998 18.962 1.00 81.19 280 GLU A O 1
ATOM 2175 N N . CYS A 1 281 ? -12.329 -1.183 19.097 1.00 86.56 281 CYS A N 1
ATOM 2176 C CA . CYS A 1 281 ? -11.164 -1.699 18.388 1.00 86.56 281 CYS A CA 1
ATOM 2177 C C . CYS A 1 281 ? -11.118 -1.302 16.905 1.00 86.56 281 CYS A C 1
ATOM 2179 O O . CYS A 1 281 ? -10.043 -1.112 16.355 1.00 86.56 281 CYS A O 1
ATOM 2181 N N . LEU A 1 282 ? -12.268 -1.149 16.240 1.00 92.94 282 LEU A N 1
ATOM 2182 C CA . LEU A 1 282 ? -12.336 -0.764 14.827 1.00 92.94 282 LEU A CA 1
ATOM 2183 C C . LEU A 1 282 ? -13.168 0.507 14.674 1.00 92.94 282 LEU A C 1
ATOM 2185 O O . LEU A 1 282 ? -14.391 0.466 14.811 1.00 92.94 282 LEU A O 1
ATOM 2189 N N . THR A 1 283 ? -12.519 1.616 14.326 1.00 92.69 283 THR A N 1
ATOM 2190 C CA . THR A 1 283 ? -13.184 2.914 14.139 1.00 92.69 283 THR A CA 1
ATOM 2191 C C . THR A 1 283 ? -12.972 3.418 12.709 1.00 92.69 283 THR A C 1
ATOM 2193 O O . THR A 1 283 ? -11.832 3.461 12.247 1.00 92.69 283 THR A O 1
ATOM 2196 N N . PRO A 1 284 ? -14.024 3.813 11.968 1.00 93.94 284 PRO A N 1
ATOM 2197 C CA . PRO A 1 284 ? -13.844 4.456 10.673 1.00 93.94 284 PRO A CA 1
ATOM 2198 C C . PRO A 1 284 ? -13.345 5.887 10.888 1.00 93.94 284 PRO A C 1
ATOM 2200 O O . PRO A 1 284 ? -13.973 6.650 11.620 1.00 93.94 284 PRO A O 1
ATOM 2203 N N . ILE A 1 285 ? -12.245 6.262 10.235 1.00 93.31 285 ILE A N 1
ATOM 2204 C CA . ILE A 1 285 ? -11.634 7.590 10.395 1.00 93.31 285 ILE A CA 1
ATOM 2205 C C . ILE A 1 285 ? -11.775 8.428 9.124 1.00 93.31 285 ILE A C 1
ATOM 2207 O O . ILE A 1 285 ? -12.210 9.576 9.189 1.00 93.31 285 ILE A O 1
ATOM 2211 N N . PHE A 1 286 ? -11.478 7.853 7.952 1.00 94.25 286 PHE A N 1
ATOM 2212 C CA . PHE A 1 286 ? -11.583 8.569 6.678 1.00 94.25 286 PHE A CA 1
ATOM 2213 C C . PHE A 1 286 ? -12.539 7.868 5.718 1.00 94.25 286 PHE A C 1
ATOM 2215 O O . PHE A 1 286 ? -12.593 6.641 5.619 1.00 94.25 286 PHE A O 1
ATOM 2222 N N . ASN A 1 287 ? -13.263 8.663 4.932 1.00 92.50 287 ASN A N 1
ATOM 2223 C CA . ASN A 1 287 ? -14.166 8.135 3.910 1.00 92.50 287 ASN A CA 1
ATOM 2224 C C . ASN A 1 287 ? -13.423 7.490 2.733 1.00 92.50 287 ASN A C 1
ATOM 2226 O O . ASN A 1 287 ? -13.998 6.671 2.020 1.00 92.50 287 ASN A O 1
ATOM 2230 N N . ASN A 1 288 ? -12.168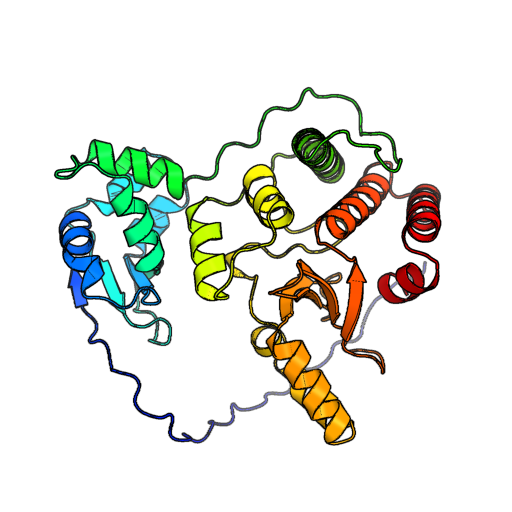 7.875 2.508 1.00 91.81 288 ASN A N 1
ATOM 2231 C CA . ASN A 1 288 ? -11.319 7.357 1.446 1.00 91.81 288 ASN A CA 1
ATOM 2232 C C . ASN A 1 288 ? -9.836 7.533 1.819 1.00 91.81 288 ASN A C 1
ATOM 2234 O O . ASN A 1 288 ? -9.489 8.372 2.648 1.00 91.81 288 ASN A O 1
ATOM 2238 N N . VAL A 1 289 ? -8.960 6.765 1.168 1.00 94.44 289 VAL A N 1
ATOM 2239 C CA . VAL A 1 289 ? -7.508 6.812 1.420 1.00 94.44 289 VAL A CA 1
ATOM 2240 C C . VAL A 1 289 ? -6.838 8.114 0.990 1.00 94.44 289 VAL A C 1
ATOM 2242 O O . VAL A 1 289 ? -5.774 8.450 1.492 1.00 94.44 289 VAL A O 1
ATOM 2245 N N . ARG A 1 290 ? -7.439 8.853 0.054 1.00 93.94 290 ARG A N 1
ATOM 2246 C CA . ARG A 1 290 ? -6.878 10.119 -0.421 1.00 93.94 290 ARG A CA 1
ATOM 2247 C C . ARG A 1 290 ? -6.864 11.145 0.707 1.00 93.94 290 ARG A C 1
ATOM 2249 O O . ARG A 1 290 ? -5.838 11.771 0.915 1.00 93.94 290 ARG A O 1
ATOM 2256 N N . ASP A 1 291 ? -7.959 11.260 1.454 1.00 92.94 291 ASP A N 1
ATOM 2257 C CA . ASP A 1 291 ? -8.054 12.210 2.565 1.00 92.94 291 ASP A CA 1
ATOM 2258 C C . ASP A 1 291 ? -7.102 11.821 3.721 1.00 92.94 291 ASP A C 1
ATOM 2260 O O . ASP A 1 291 ? -6.537 12.699 4.368 1.00 92.94 291 ASP A O 1
ATOM 2264 N N . TYR A 1 292 ? -6.872 10.516 3.936 1.00 95.38 292 TYR A N 1
ATOM 2265 C CA . TYR A 1 292 ? -5.836 10.016 4.855 1.00 95.38 292 TYR A CA 1
ATOM 2266 C C . TYR A 1 292 ? -4.432 10.431 4.401 1.00 95.38 292 TYR A C 1
ATOM 2268 O O . TYR A 1 292 ? -3.684 11.018 5.176 1.00 95.38 292 TYR A O 1
ATOM 2276 N N . LEU A 1 293 ? -4.081 10.178 3.136 1.00 96.75 293 LEU A N 1
ATOM 2277 C CA . LEU A 1 293 ? -2.768 10.535 2.597 1.00 96.75 293 LEU A CA 1
ATOM 2278 C C . LEU A 1 293 ? -2.543 12.052 2.619 1.00 96.75 293 LEU A C 1
ATOM 2280 O O . LEU A 1 293 ? -1.465 12.479 3.009 1.00 96.75 293 LEU A O 1
ATOM 2284 N N . ASP A 1 294 ? -3.553 12.866 2.295 1.00 95.94 294 ASP A N 1
ATOM 2285 C CA . ASP A 1 294 ? -3.466 14.328 2.421 1.00 95.94 294 ASP A CA 1
ATOM 2286 C C . ASP A 1 294 ? -3.119 14.745 3.862 1.00 95.94 294 ASP A C 1
ATOM 2288 O O . ASP A 1 294 ? -2.239 15.581 4.071 1.00 95.94 294 ASP A O 1
ATOM 2292 N N . ALA A 1 295 ? -3.745 14.118 4.862 1.00 95.31 295 ALA A N 1
ATOM 2293 C CA . ALA A 1 295 ? -3.461 14.383 6.268 1.00 95.31 295 ALA A CA 1
ATOM 2294 C C . ALA A 1 295 ? -2.038 13.953 6.680 1.00 95.31 295 ALA A C 1
ATOM 2296 O O . ALA A 1 295 ? -1.339 14.722 7.340 1.00 95.31 295 ALA A O 1
ATOM 2297 N N . VAL A 1 296 ? -1.570 12.780 6.231 1.00 95.62 296 VAL A N 1
ATOM 2298 C CA . VAL A 1 296 ? -0.183 12.321 6.452 1.00 95.62 296 VAL A CA 1
ATOM 2299 C C . VAL A 1 296 ? 0.827 13.295 5.842 1.00 95.62 296 VAL A C 1
ATOM 2301 O O . VAL A 1 296 ? 1.853 13.584 6.458 1.00 95.62 296 VAL A O 1
ATOM 2304 N N . MET A 1 297 ? 0.544 13.848 4.659 1.00 96.69 297 MET A N 1
ATOM 2305 C CA . MET A 1 297 ? 1.424 14.830 4.017 1.00 96.69 297 MET A CA 1
ATOM 2306 C C . MET A 1 297 ? 1.478 16.150 4.777 1.00 96.69 297 MET A C 1
ATOM 2308 O O . MET A 1 297 ? 2.552 16.733 4.883 1.00 96.69 297 MET A O 1
ATOM 2312 N N . VAL A 1 298 ? 0.358 16.604 5.348 1.00 95.19 298 VAL A N 1
ATOM 2313 C CA . VAL A 1 298 ? 0.336 17.793 6.215 1.00 95.19 298 VAL A CA 1
ATOM 2314 C C . VAL A 1 298 ? 1.186 17.578 7.468 1.00 95.19 298 VAL A C 1
ATOM 2316 O O . VAL A 1 298 ? 1.982 18.451 7.805 1.00 95.19 298 VAL A O 1
ATOM 2319 N N . LEU A 1 299 ? 1.064 16.421 8.128 1.00 94.25 299 LEU A N 1
ATOM 2320 C CA . LEU A 1 299 ? 1.894 16.090 9.293 1.00 94.25 299 LEU A CA 1
ATOM 2321 C C . LEU A 1 299 ? 3.381 16.003 8.920 1.00 94.25 299 LEU A C 1
ATOM 2323 O O . LEU A 1 299 ? 4.224 16.597 9.583 1.00 94.25 299 LEU A O 1
ATOM 2327 N N . SER A 1 300 ? 3.694 15.359 7.796 1.00 94.12 300 SER A N 1
ATOM 2328 C CA . SER A 1 300 ? 5.071 15.256 7.296 1.00 94.12 300 SER A CA 1
ATOM 2329 C C . SER A 1 300 ? 5.650 16.632 6.941 1.00 94.12 300 SER A C 1
ATOM 2331 O O . SER A 1 300 ? 6.805 16.925 7.228 1.00 94.12 300 SER A O 1
ATOM 2333 N N . LEU A 1 301 ? 4.854 17.527 6.350 1.00 93.50 301 LEU A N 1
ATOM 2334 C CA . LEU A 1 301 ? 5.283 18.904 6.103 1.00 93.50 301 LEU A CA 1
ATOM 2335 C C . LEU A 1 301 ? 5.545 19.674 7.398 1.00 93.50 301 LEU A C 1
ATOM 2337 O O . LEU A 1 301 ? 6.466 20.485 7.423 1.00 93.50 301 LEU A O 1
ATOM 2341 N N . ALA A 1 302 ? 4.756 19.449 8.451 1.00 93.31 302 ALA A N 1
ATOM 2342 C CA . ALA A 1 302 ? 4.984 20.096 9.740 1.00 93.31 302 ALA A CA 1
ATOM 2343 C C . ALA A 1 302 ? 6.342 19.703 10.331 1.00 93.31 302 ALA A C 1
ATOM 2345 O O . ALA A 1 302 ? 7.068 20.579 10.789 1.00 93.31 302 ALA A O 1
ATOM 2346 N N . GLU A 1 303 ? 6.720 18.425 10.228 1.00 91.06 303 GLU A N 1
ATOM 2347 C CA . GLU A 1 303 ? 8.061 17.954 10.596 1.00 91.06 303 GLU A CA 1
ATOM 2348 C C . GLU A 1 303 ? 9.162 18.566 9.708 1.00 91.06 303 GLU A C 1
ATOM 2350 O O . GLU A 1 303 ? 10.252 18.868 10.192 1.00 91.06 303 GLU A O 1
ATOM 2355 N N . ALA A 1 304 ? 8.886 18.792 8.418 1.00 90.50 304 ALA A N 1
ATOM 2356 C CA . ALA A 1 304 ? 9.850 19.363 7.474 1.00 90.50 304 ALA A CA 1
ATOM 2357 C C . ALA A 1 304 ? 10.092 20.878 7.652 1.00 90.50 304 ALA A C 1
ATOM 2359 O O . ALA A 1 304 ? 11.180 21.362 7.344 1.00 90.50 304 ALA A O 1
ATOM 2360 N N . HIS A 1 305 ? 9.104 21.642 8.137 1.00 85.69 305 HIS A N 1
ATOM 2361 C CA . HIS A 1 305 ? 9.173 23.107 8.336 1.00 85.69 305 HIS A CA 1
ATOM 2362 C C . HIS A 1 305 ? 9.917 23.548 9.607 1.00 85.69 305 HIS A C 1
ATOM 2364 O O . HIS A 1 305 ? 9.740 24.681 10.055 1.00 85.69 305 HIS A O 1
ATOM 2370 N N . ASP A 1 306 ? 10.795 22.691 10.129 1.00 71.88 306 ASP A N 1
ATOM 2371 C CA . ASP A 1 306 ? 11.410 22.750 11.461 1.00 71.88 306 ASP A CA 1
ATOM 2372 C C . ASP A 1 306 ? 10.477 22.197 12.550 1.00 71.88 306 ASP A C 1
ATOM 2374 O O . ASP A 1 306 ? 9.289 22.526 12.620 1.00 71.88 306 ASP A O 1
ATOM 2378 N N . SER A 1 307 ? 11.021 21.317 13.394 1.00 63.62 307 SER A N 1
ATOM 2379 C CA . SER A 1 307 ? 10.261 20.442 14.299 1.00 63.62 307 SER A CA 1
ATOM 2380 C C . SER A 1 307 ? 9.720 21.146 15.549 1.00 63.62 307 SER A C 1
ATOM 2382 O O . SER A 1 307 ? 9.430 20.489 16.547 1.00 63.62 307 SER A O 1
ATOM 2384 N N . ASP A 1 308 ? 9.635 22.473 15.533 1.00 69.06 308 ASP A N 1
ATOM 2385 C CA . ASP A 1 308 ? 9.134 23.243 16.663 1.00 69.06 308 ASP A CA 1
ATOM 2386 C C . ASP A 1 308 ? 7.640 22.948 16.897 1.00 69.06 308 ASP A C 1
ATOM 2388 O O . ASP A 1 308 ? 6.864 22.685 15.967 1.00 69.06 308 ASP A O 1
ATOM 2392 N N . ASP A 1 309 ? 7.226 23.000 18.166 1.00 75.62 309 ASP A N 1
ATOM 2393 C CA . ASP A 1 309 ? 5.864 22.657 18.600 1.00 75.62 309 ASP A CA 1
ATOM 2394 C C . ASP A 1 309 ? 4.787 23.498 17.870 1.00 75.62 309 ASP A C 1
ATOM 2396 O O . ASP A 1 309 ? 3.672 23.030 17.641 1.00 75.62 309 ASP A O 1
ATOM 2400 N N . GLU A 1 310 ? 5.121 24.715 17.417 1.00 84.94 310 GLU A N 1
ATOM 2401 C CA . GLU A 1 310 ? 4.199 25.623 16.715 1.00 84.94 310 GLU A CA 1
ATOM 2402 C C . GLU A 1 310 ? 3.692 25.066 15.369 1.00 84.94 310 GLU A C 1
ATOM 2404 O O . GLU A 1 310 ? 2.517 25.247 15.020 1.00 84.94 310 GLU A O 1
ATOM 2409 N N . ASN A 1 311 ? 4.542 24.367 14.612 1.00 86.94 311 ASN A N 1
ATOM 2410 C CA . ASN A 1 311 ? 4.165 23.789 13.318 1.00 86.94 311 ASN A CA 1
ATOM 2411 C C . ASN A 1 311 ? 3.268 22.562 13.499 1.00 86.94 311 ASN A C 1
ATOM 2413 O O . ASN A 1 311 ? 2.272 22.413 12.786 1.00 86.94 311 ASN A O 1
ATOM 2417 N N . HIS A 1 312 ? 3.565 21.732 14.501 1.00 88.25 312 HIS A N 1
ATOM 2418 C CA . HIS A 1 312 ? 2.736 20.586 14.871 1.00 88.25 312 HIS A CA 1
ATOM 2419 C C . HIS A 1 312 ? 1.352 21.036 15.347 1.00 88.25 312 HIS A C 1
ATOM 2421 O O . HIS A 1 312 ? 0.342 20.532 14.858 1.00 88.25 312 HIS A O 1
ATOM 2427 N N . GLU A 1 313 ? 1.281 22.062 16.203 1.00 90.88 313 GLU A N 1
ATOM 2428 C CA . GLU A 1 313 ? 0.005 22.661 16.600 1.00 90.88 313 GLU A CA 1
ATOM 2429 C C . GLU A 1 313 ? -0.770 23.233 15.405 1.00 90.88 313 GLU A C 1
ATOM 2431 O O . GLU A 1 313 ? -2.002 23.182 15.363 1.00 90.88 313 GLU A O 1
ATOM 2436 N N . THR A 1 314 ? -0.067 23.836 14.444 1.00 92.19 314 THR A N 1
ATOM 2437 C CA . THR A 1 314 ? -0.686 24.400 13.240 1.00 92.19 314 THR A CA 1
ATOM 2438 C C . THR A 1 314 ? -1.279 23.293 12.370 1.00 92.19 314 THR A C 1
ATOM 2440 O O . THR A 1 314 ? -2.431 23.407 11.943 1.00 92.19 314 THR A O 1
ATOM 2443 N N . ALA A 1 315 ? -0.546 22.196 12.168 1.00 93.06 315 ALA A N 1
ATOM 2444 C CA . ALA A 1 315 ? -1.042 21.008 11.484 1.00 93.06 315 ALA A CA 1
ATOM 2445 C C . ALA A 1 315 ? -2.243 20.387 12.203 1.00 93.06 315 ALA A C 1
ATOM 2447 O O . ALA A 1 315 ? -3.275 20.162 11.572 1.00 93.06 315 ALA A O 1
ATOM 2448 N N . GLU A 1 316 ? -2.173 20.202 13.521 1.00 94.31 316 GLU A N 1
ATOM 2449 C CA . GLU A 1 316 ? -3.281 19.660 14.309 1.00 94.31 316 GLU A CA 1
ATOM 2450 C C . GLU A 1 316 ? -4.537 20.539 14.200 1.00 94.31 316 GLU A C 1
ATOM 2452 O O . GLU A 1 316 ? -5.631 20.033 13.945 1.00 94.31 316 GLU A O 1
ATOM 2457 N N . LYS A 1 317 ? -4.403 21.869 14.307 1.00 94.38 317 LYS A N 1
ATOM 2458 C CA . LYS A 1 317 ? -5.528 22.806 14.123 1.00 94.38 317 LYS A CA 1
ATOM 2459 C C . LYS A 1 317 ? -6.161 22.656 12.738 1.00 94.38 317 LYS A C 1
ATOM 2461 O O . LYS A 1 317 ? -7.388 22.682 12.632 1.00 94.38 317 LYS A O 1
ATOM 2466 N N . MET A 1 318 ? -5.358 22.468 11.688 1.00 93.69 318 MET A N 1
ATOM 2467 C CA . MET A 1 318 ? -5.867 22.202 10.336 1.00 93.69 318 MET A CA 1
ATOM 2468 C C . MET A 1 318 ? -6.609 20.863 10.257 1.00 93.69 318 MET A C 1
ATOM 2470 O O . MET A 1 318 ? -7.714 20.809 9.711 1.00 93.69 318 MET A O 1
ATOM 2474 N N . LEU A 1 319 ? -6.056 19.799 10.846 1.00 94.12 319 LEU A N 1
ATOM 2475 C CA . LEU A 1 319 ? -6.704 18.488 10.903 1.00 94.12 319 LEU A CA 1
ATOM 2476 C C . LEU A 1 319 ? -8.032 18.552 11.662 1.00 94.12 319 LEU A C 1
ATOM 2478 O O . LEU A 1 319 ? -9.035 18.048 11.163 1.00 94.12 319 LEU A O 1
ATOM 2482 N N . ARG A 1 320 ? -8.092 19.241 12.808 1.00 95.12 320 ARG A N 1
ATOM 2483 C CA . ARG A 1 320 ? -9.326 19.409 13.596 1.00 95.12 320 ARG A CA 1
ATOM 2484 C C . ARG A 1 320 ? -10.395 20.157 12.815 1.00 95.12 320 ARG A C 1
ATOM 2486 O O . ARG A 1 320 ? -11.551 19.743 12.798 1.00 95.12 320 ARG A O 1
ATOM 2493 N N . GLN A 1 321 ? -10.015 21.216 12.102 1.00 93.31 321 GLN A N 1
ATOM 2494 C CA . GLN A 1 321 ? -10.940 21.949 11.234 1.00 93.31 321 GLN A CA 1
ATOM 2495 C C . GLN A 1 321 ? -11.490 21.084 10.094 1.00 93.31 321 GLN A C 1
ATOM 2497 O O . GLN A 1 321 ? -12.638 21.273 9.688 1.00 93.31 321 GLN A O 1
ATOM 2502 N N . ARG A 1 322 ? -10.688 20.151 9.564 1.00 90.25 322 ARG A N 1
ATOM 2503 C CA . ARG A 1 322 ? -11.058 19.353 8.389 1.00 90.25 322 ARG A CA 1
ATOM 2504 C C . ARG A 1 322 ? -11.781 18.052 8.724 1.00 90.25 322 ARG A C 1
ATOM 2506 O O . ARG A 1 322 ? -12.721 17.687 8.022 1.00 90.25 322 ARG A O 1
ATOM 2513 N N . LEU A 1 323 ? -11.325 17.361 9.760 1.00 90.44 323 LEU A N 1
ATOM 2514 C CA . LEU A 1 323 ? -11.764 16.021 10.149 1.00 90.44 323 LEU A CA 1
ATOM 2515 C C . LEU A 1 323 ? -12.712 16.047 11.356 1.00 90.44 323 LEU A C 1
ATOM 2517 O O . LEU A 1 323 ? -13.483 15.111 11.556 1.00 90.44 323 LEU A O 1
ATOM 2521 N N . GLY A 1 324 ? -12.694 17.136 12.128 1.00 93.12 324 GLY A N 1
ATOM 2522 C CA . GLY A 1 324 ? -13.420 17.275 13.385 1.00 93.12 324 GLY A CA 1
ATOM 2523 C C . GLY A 1 324 ? -12.617 16.780 14.589 1.00 93.12 324 GLY A C 1
ATOM 2524 O O . GLY A 1 324 ? -11.752 15.910 14.480 1.00 93.12 324 GLY A O 1
ATOM 2525 N N . ASP A 1 325 ? -12.941 17.323 15.763 1.00 93.56 325 ASP A N 1
ATOM 2526 C CA . ASP A 1 325 ? -12.187 17.067 16.996 1.00 93.56 325 ASP A CA 1
ATOM 2527 C C . ASP A 1 325 ? -12.165 15.595 17.401 1.00 93.56 325 ASP A C 1
ATOM 2529 O O . ASP A 1 325 ? -11.125 15.100 17.806 1.00 93.56 325 ASP A O 1
ATOM 2533 N N . ALA A 1 326 ? -13.286 14.883 17.261 1.00 89.62 326 ALA A N 1
ATOM 2534 C CA . ALA A 1 326 ? -13.377 13.480 17.667 1.00 89.62 326 ALA A CA 1
ATOM 2535 C C . ALA A 1 326 ? -12.435 12.568 16.864 1.00 89.62 326 ALA A C 1
ATOM 2537 O O . ALA A 1 326 ? -11.899 11.607 17.409 1.00 89.62 326 ALA A O 1
ATOM 2538 N N . VAL A 1 327 ? -12.231 12.874 15.579 1.00 89.38 327 VAL A N 1
ATOM 2539 C CA . VAL A 1 327 ? -11.317 12.119 14.717 1.00 89.38 327 VAL A CA 1
ATOM 2540 C C . VAL A 1 327 ? -9.874 12.373 15.123 1.00 89.38 327 VAL A C 1
ATOM 2542 O O . VAL A 1 327 ? -9.121 11.421 15.298 1.00 89.38 327 VAL A O 1
ATOM 2545 N N . VAL A 1 328 ? -9.497 13.642 15.287 1.00 91.06 328 VAL A N 1
ATOM 2546 C CA . VAL A 1 328 ? -8.129 13.996 15.682 1.00 91.06 328 VAL A CA 1
ATOM 2547 C C . VAL A 1 328 ? -7.811 13.461 17.069 1.00 91.06 328 VAL A C 1
ATOM 2549 O O . VAL A 1 328 ? -6.727 12.929 17.261 1.00 91.06 328 VAL A O 1
ATOM 2552 N N . GLU A 1 329 ? -8.768 13.520 17.997 1.00 90.31 329 GLU A N 1
ATOM 2553 C CA . GLU A 1 329 ? -8.592 12.962 19.333 1.00 90.31 329 GLU A CA 1
ATOM 2554 C C . GLU A 1 329 ? -8.293 11.466 19.272 1.00 90.31 329 GLU A C 1
ATOM 2556 O O . GLU A 1 329 ? -7.294 11.029 19.813 1.00 90.31 329 GLU A O 1
ATOM 2561 N N . LYS A 1 330 ? -9.105 10.696 18.537 1.00 86.19 330 LYS A N 1
ATOM 2562 C CA . LYS A 1 330 ? -8.923 9.244 18.395 1.00 86.19 330 LYS A CA 1
ATOM 2563 C C . LYS A 1 330 ? -7.634 8.857 17.664 1.00 86.19 330 LYS A C 1
ATOM 2565 O O . LYS A 1 330 ? -7.126 7.760 17.870 1.00 86.19 330 LYS A O 1
ATOM 2570 N N . TRP A 1 331 ? -7.168 9.695 16.744 1.00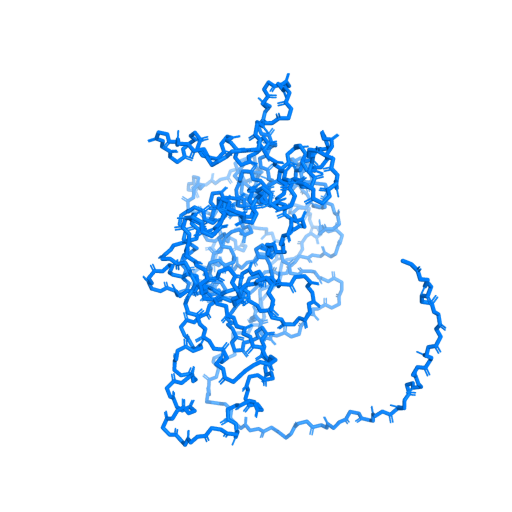 86.94 331 TRP A N 1
ATOM 2571 C CA . TRP A 1 331 ? -5.962 9.428 15.967 1.00 86.94 331 TRP A CA 1
ATOM 2572 C C . TRP A 1 331 ? -4.695 9.798 16.752 1.00 86.94 331 TRP A C 1
ATOM 2574 O O . TRP A 1 331 ? -3.739 9.030 16.765 1.00 86.94 331 TRP A O 1
ATOM 2584 N N . MET A 1 332 ? -4.659 10.963 17.396 1.00 85.62 332 MET A N 1
ATOM 2585 C CA . MET A 1 332 ? -3.417 11.531 17.930 1.00 85.62 332 MET A CA 1
ATOM 2586 C C . MET A 1 332 ? -3.218 11.326 19.442 1.00 85.62 332 MET A C 1
ATOM 2588 O O . MET A 1 332 ? -2.105 11.564 19.915 1.00 85.62 332 MET A O 1
ATOM 2592 N N . TYR A 1 333 ? -4.247 10.898 20.189 1.00 83.88 333 TYR A N 1
ATOM 2593 C CA . TYR A 1 333 ? -4.236 10.800 21.659 1.00 83.88 333 TYR A CA 1
ATOM 2594 C C . TYR A 1 333 ? -4.894 9.520 22.188 1.00 83.88 333 TYR A C 1
ATOM 2596 O O . TYR A 1 333 ? -4.462 9.078 23.280 1.00 83.88 333 TYR A O 1
#

Secondary structure (DSSP, 8-state):
-------------PPPPPPP------------EEESSHHHHHHTGGGS-TTPEEEEEHHHHHHHSS--HHHHGGGGSTT--EEEE-TTSPPPTTEEEEEEHHHHHHHHHTS-SS--HHHHHHHHHHHHSPPPPP---------SS----SSHHHHHHHHHHHHHHHTTT----PPPHHHHHHHHHHHTSPPPHHHHHHHHHT---BSSSEE--TTT-EEHHHH-TTHHHHHHTS-HHHHHHHHHHHTTEEEEEESTTSS-EEEEETTT--EEEE-SSSS--EEEEESSHHHHHHHHHHHHHHHHT---HHHHHHHHHHHHHHH-HHHHHHHH-

Organism: NCBI:txid629741

InterPro domains:
  IPR018958 Knr4/Smi1-like domain [PF09346] (174-294)
  IPR018958 Knr4/Smi1-like domain [SM00860] (174-295)
  IPR037883 Knr4/Smi1-like domain superfamily [G3DSA:3.40.1580.10] (164-311)
  IPR037883 Knr4/Smi1-like domain superfamily [SSF160631] (171-296)

Foldseek 3Di:
DDDDDDDDDDDDDDDDDDDDDDDDPDDPFPDKDKDQAPVVCLVCLVVDDQQWWKKWFLVLVVLCVPVDLVSPCSRGDSPIMIITGHPPDDDDPRIDTDAGSNLSNVLSVPAPPDHDVVSVSVSCSQFSPQDFADDDPPDPQPDLDQDPAPDLVSLLSLLQSLVCLLVVNDGATADGNRLQVRLCVQQVAHADPSLNSCRNRGVDQDFQWGFDHSVLWHQQCVNCVCVVVLLVPDDPVVSVVVVVQSRQWIFGTDGVPPSKTWIARRPQQFIWIQDPPDDPRTGGQGSHVSVVSSLRSSCRSLVSVPVDVVSVVVSLVNCCVVRNDVSSVVRPD

Sequence (333 aa):
MPNLLGKKFHLGSLKPAIPFSGCRPNLRKTAMKTYRQLTVLAAILHEHPADSVILIPETAAAALRPQTVGNLAALFAPTARFIVQAADAPLRLGYRQWLTVGALQRIRQNLPAAPSQADWLNILATYLIAPPAEPISNADIPPLAWAELADDEARIQWWMQCVRAYLNGDDFTPASRAALDDCEQRIGCPLPPMLRAYHQHIGVEYLAEIINPPERIEPLLDAFPGLEDILEDLSAEQAAATRALAGQLIAFGDYLGNGNLWCLHRQTGQVWYCDHDTGECLTPIFNNVRDYLDAVMVLSLAEAHDSDDENHETAEKMLRQRLGDAVVEKWMY

Nearest PDB structures (foldseek):
  6qbr-assembly1_A  TM=5.706E-01  e=8.069E-02  Saccharomyces cerevisiae
  8aj2-assembly2_B  TM=5.932E-01  e=9.979E-02  Saccharomyces cerevisiae
  3ffv-assembly2_B  TM=5.431E-01  e=2.333E-01  Escherichia coli K-12

Radius of gyration: 22.95 Å; Cα contacts (8 Å, |Δi|>4): 483; chains: 1; bounding box: 45×57×63 Å